Protein AF-H8YZA8-F1 (afdb_monomer)

Nearest PDB structures (foldseek):
  8fef-assembly1_J  TM=7.904E-01  e=2.142E-05  Mycolicibacterium smegmatis MC2 155
  8fee-assembly1_I  TM=6.987E-01  e=2.681E-06  Mycolicibacterium smegmatis MC2 155
  7d06-assembly1_A  TM=7.367E-01  e=2.051E-05  Acinetobacter baumannii
  6z5u-assembly1_A  TM=7.532E-01  e=3.028E-05  Acinetobacter baumannii
  7ch9-assembly1_G  TM=6.997E-01  e=2.142E-05  Pseudomonas aeruginosa PAO1

pLDDT: mean 77.79, std 17.64, range [30.39, 96.12]

Mean predicted aligned error: 10.66 Å

Radius of gyration: 22.57 Å; Cα contacts (8 Å, |Δi|>4): 304; chains: 1; bounding box: 56×58×60 Å

Solvent-accessible surface area (backbone atoms only — not comparable to full-atom values): 15713 Å² total; per-residue (Å²): 136,82,80,73,76,73,71,78,76,72,84,78,82,81,88,76,86,80,49,78,64,52,54,51,49,50,46,53,46,50,56,49,65,64,53,66,60,59,66,60,38,48,51,41,29,54,49,48,52,53,52,41,52,50,50,56,57,48,46,75,75,38,58,80,81,38,45,64,57,54,51,52,25,52,53,52,26,51,50,56,47,60,73,48,45,65,58,41,49,54,50,21,39,55,50,14,47,52,50,34,60,54,44,52,69,43,49,78,76,78,41,54,56,66,36,51,44,45,52,50,50,48,40,32,65,72,47,51,13,52,48,50,22,46,46,54,41,30,63,64,53,16,39,60,49,15,52,52,41,25,53,32,50,69,68,47,47,54,62,53,34,52,76,73,72,46,60,62,54,70,70,54,50,39,39,50,37,54,22,43,35,57,34,30,55,55,38,19,52,52,20,25,53,44,19,39,51,36,24,46,52,48,28,32,72,75,64,66,36,58,58,66,60,47,59,51,54,64,70,69,55,74,60,70,72,55,50,53,54,51,50,52,51,44,44,54,36,32,42,46,24,38,20,39,14,54,51,46,10,61,62,64,38,80,50,102,67,65,55,63,66,59,51,46,52,54,35,47,54,52,25,50,48,48,39,50,53,48,51,50,52,59,49,58,74,48,52,88,60,47,72,67,60,62,78,109

Secondary structure (DSSP, 8-state):
--TTSSTTSSTT----PPPHHHHHHHHHHHHHTT---HHHHHHHHHHHHHHHHHHHHHHHH-TTTSHHHHHHHHHHHHHHHHHHHHHHHHHHHHHHHHHHHHHHHHHTTT--HHHHHHHHHHIIIIIHHHHHHHHHHIIIIIHHHHHHHHHHHHTTHHHHHHHTT--HIIIIIHHHHHHHHHHHHHHHHHHHHHHHHHHHHHHHHHTSS-HHHHHHHHHTS-HHHHHHHHHHHHHHHHHHHHHHHHHHHHHGGGSSS--HHHHHHHHHHHHHHHHHHHHHHHHHTTGGGTHHHH--

Structure (mmCIF, N/CA/C/O backbone):
data_AF-H8YZA8-F1
#
_entry.id   AF-H8YZA8-F1
#
loop_
_atom_site.group_PDB
_atom_site.id
_atom_site.type_symbol
_atom_site.label_atom_id
_atom_site.label_alt_id
_atom_site.label_comp_id
_atom_site.label_asym_id
_atom_site.label_entity_id
_atom_site.label_seq_id
_atom_site.pdbx_PDB_ins_code
_atom_site.Cartn_x
_atom_site.Cartn_y
_atom_site.Cartn_z
_atom_site.occupancy
_atom_site.B_iso_or_equiv
_atom_site.auth_seq_id
_atom_site.auth_comp_id
_atom_site.auth_asym_id
_atom_site.auth_atom_id
_atom_site.pdbx_PDB_model_num
ATOM 1 N N . MET A 1 1 ? -28.718 1.851 14.145 1.00 38.41 1 MET A N 1
ATOM 2 C CA . MET A 1 1 ? -30.010 1.129 14.037 1.00 38.41 1 MET A CA 1
ATOM 3 C C . MET A 1 1 ? -30.070 0.119 12.873 1.00 38.41 1 MET A C 1
ATOM 5 O O . MET A 1 1 ? -31.059 -0.586 12.773 1.00 38.41 1 MET A O 1
ATOM 9 N N . ILE A 1 2 ? -29.017 -0.035 12.050 1.00 36.38 2 ILE A N 1
ATOM 10 C CA . ILE A 1 2 ? -28.985 -0.955 10.884 1.00 36.38 2 ILE A CA 1
ATOM 11 C C . ILE A 1 2 ? -28.374 -2.342 11.218 1.00 36.38 2 ILE A C 1
ATOM 13 O O . ILE A 1 2 ? -28.507 -3.286 10.457 1.00 36.38 2 ILE A O 1
ATOM 17 N N . VAL A 1 3 ? -27.771 -2.516 12.400 1.00 39.25 3 VAL A N 1
ATOM 18 C CA . VAL A 1 3 ? -26.979 -3.719 12.751 1.00 39.25 3 VAL A CA 1
ATOM 19 C C . VAL A 1 3 ? -27.819 -4.876 13.333 1.00 39.25 3 VAL A C 1
ATOM 21 O O . VAL A 1 3 ? -27.326 -5.985 13.496 1.00 39.25 3 VAL A O 1
ATOM 24 N N . ARG A 1 4 ? -29.110 -4.672 1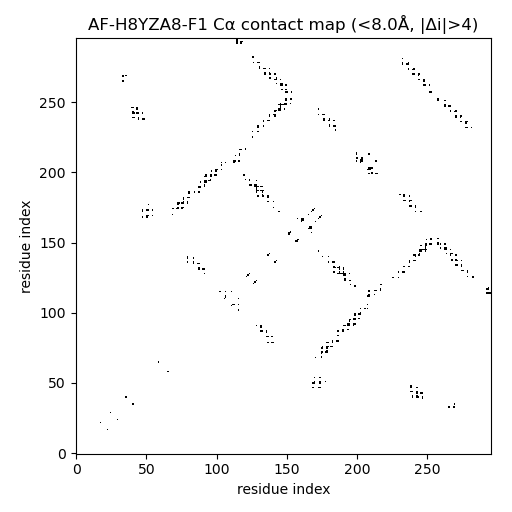3.635 1.00 36.62 4 ARG A N 1
ATOM 25 C CA . ARG A 1 4 ? -29.911 -5.673 14.375 1.00 36.62 4 ARG A CA 1
ATOM 26 C C . ARG A 1 4 ? -30.649 -6.716 13.526 1.00 36.62 4 ARG A C 1
ATOM 28 O O . ARG A 1 4 ? -31.126 -7.688 14.100 1.00 36.62 4 ARG A O 1
ATOM 35 N N . SER A 1 5 ? -30.745 -6.575 12.204 1.00 33.94 5 SER A N 1
ATOM 36 C CA . SER A 1 5 ? -31.565 -7.480 11.373 1.00 33.94 5 SER A CA 1
ATOM 37 C C . SER A 1 5 ? -30.834 -8.717 10.826 1.00 33.94 5 SER A C 1
ATOM 39 O O . SER A 1 5 ? -31.495 -9.634 10.352 1.00 33.94 5 SER A O 1
ATOM 41 N N . GLY A 1 6 ? -29.501 -8.793 10.920 1.00 31.38 6 GLY A N 1
ATOM 42 C CA . GLY A 1 6 ? -28.720 -9.928 10.393 1.00 31.38 6 GLY A CA 1
ATOM 43 C C . GLY A 1 6 ? -28.574 -11.129 11.338 1.00 31.38 6 GLY A C 1
ATOM 44 O O . GLY A 1 6 ? -28.269 -12.231 10.891 1.00 31.38 6 GLY A O 1
ATOM 45 N N . LEU A 1 7 ? -28.808 -10.943 12.641 1.00 37.16 7 LEU A N 1
ATOM 46 C CA . LEU A 1 7 ? -28.482 -11.940 13.672 1.00 37.16 7 LEU A CA 1
ATOM 47 C C . LEU A 1 7 ? -29.561 -13.020 13.876 1.00 37.16 7 LEU A C 1
ATOM 49 O O . LEU A 1 7 ? -29.272 -14.072 14.435 1.00 37.16 7 LEU A O 1
ATOM 53 N N . ALA A 1 8 ? -30.790 -12.811 13.397 1.00 32.28 8 ALA A N 1
ATOM 54 C CA . ALA A 1 8 ? -31.908 -13.715 13.689 1.00 32.28 8 ALA A CA 1
ATOM 55 C C . ALA A 1 8 ? -32.032 -14.925 12.736 1.00 32.28 8 ALA A C 1
ATOM 57 O O . ALA A 1 8 ? -32.786 -15.849 13.027 1.00 32.28 8 ALA A O 1
ATOM 58 N N . VAL A 1 9 ? -31.303 -14.956 11.613 1.00 37.06 9 VAL A N 1
ATOM 59 C CA . VAL A 1 9 ? -31.491 -15.982 10.562 1.00 37.06 9 VAL A CA 1
ATOM 60 C C . VAL A 1 9 ? -30.480 -17.139 10.646 1.00 37.06 9 VAL A C 1
ATOM 62 O O . VAL A 1 9 ? -30.701 -18.191 10.056 1.00 37.06 9 VAL A O 1
ATOM 65 N N . ARG A 1 10 ? -29.393 -17.020 11.423 1.00 39.69 10 ARG A N 1
ATOM 66 C CA . ARG A 1 10 ? -28.322 -18.043 11.459 1.00 39.69 10 ARG A CA 1
ATOM 67 C C . ARG A 1 10 ? -28.436 -19.092 12.573 1.00 39.69 10 ARG A C 1
ATOM 69 O O . ARG A 1 10 ? -27.661 -20.040 12.584 1.00 39.69 10 ARG A O 1
ATOM 76 N N . ALA A 1 11 ? -29.426 -18.995 13.459 1.00 34.44 11 ALA A N 1
ATOM 77 C CA . ALA A 1 11 ? -29.519 -19.853 14.646 1.00 34.44 11 ALA A CA 1
ATOM 78 C C . ALA A 1 11 ? -30.175 -21.242 14.432 1.00 34.44 11 ALA A C 1
ATOM 80 O O . ALA A 1 11 ? -30.383 -21.960 15.409 1.00 34.44 11 ALA A O 1
ATOM 81 N N . LEU A 1 12 ? -30.513 -21.657 13.200 1.00 35.56 12 LEU A N 1
ATOM 82 C CA . LEU A 1 12 ? -31.335 -22.866 12.967 1.00 35.56 12 LEU A CA 1
ATOM 83 C C . LEU A 1 12 ? -30.714 -23.993 12.116 1.00 35.56 12 LEU A C 1
ATOM 85 O O . LEU A 1 12 ? -31.402 -24.962 11.811 1.00 35.56 12 LEU A O 1
ATOM 89 N N . GLY A 1 13 ? -29.419 -23.962 11.794 1.00 30.39 13 GLY A N 1
ATOM 90 C CA . GLY A 1 13 ? -28.778 -25.008 10.977 1.00 30.39 13 GLY A CA 1
ATOM 91 C C . GLY A 1 13 ? -27.803 -25.909 11.740 1.00 30.39 13 GLY A C 1
ATOM 92 O O . GLY A 1 13 ? -26.597 -25.777 11.565 1.00 30.39 13 GLY A O 1
ATOM 93 N N . ARG A 1 14 ? -28.283 -26.828 12.590 1.00 41.12 14 ARG A N 1
ATOM 94 C CA . ARG A 1 14 ? -27.428 -27.832 13.262 1.00 41.12 14 ARG A CA 1
ATOM 95 C C . ARG A 1 14 ? -27.084 -29.022 12.351 1.00 41.12 14 ARG A C 1
ATOM 97 O O . ARG A 1 14 ? -27.977 -29.646 11.798 1.00 41.12 14 ARG A O 1
ATOM 104 N N . ARG A 1 15 ? -25.804 -29.417 12.422 1.00 43.62 15 ARG A N 1
ATOM 105 C CA . ARG A 1 15 ? -25.234 -30.783 12.334 1.00 43.62 15 ARG A CA 1
ATOM 106 C C . ARG A 1 15 ? -25.603 -31.643 11.116 1.00 43.62 15 ARG A C 1
ATOM 108 O O . ARG A 1 15 ? -26.563 -32.399 11.179 1.00 43.62 15 ARG A O 1
ATOM 115 N N . GLN A 1 16 ? -24.687 -31.717 10.150 1.00 36.50 16 GLN A N 1
ATOM 116 C CA . GLN A 1 16 ? -24.313 -32.950 9.442 1.00 36.50 16 GLN A CA 1
ATOM 117 C C . GLN A 1 16 ? -22.853 -32.827 8.963 1.00 36.50 16 GLN A C 1
ATOM 119 O O . GLN A 1 16 ? -22.369 -31.731 8.704 1.00 36.50 16 GLN A O 1
ATOM 124 N N . SER A 1 17 ? -22.102 -33.929 8.972 1.00 43.47 17 SER A N 1
ATOM 125 C CA . SER A 1 17 ? -20.676 -33.962 8.612 1.00 43.47 17 SER A CA 1
ATOM 126 C C . SER A 1 17 ? -20.477 -33.587 7.139 1.00 43.47 17 SER A C 1
ATOM 128 O O . SER A 1 17 ? -21.087 -34.250 6.294 1.00 43.47 17 SER A O 1
ATOM 130 N N . PRO A 1 18 ? -19.621 -32.605 6.799 1.00 41.81 18 PRO A N 1
ATOM 131 C CA . PRO A 1 18 ? -19.649 -32.046 5.461 1.00 41.81 18 PRO A CA 1
ATOM 132 C C . PRO A 1 18 ? -19.021 -32.973 4.427 1.00 41.81 18 PRO A C 1
ATOM 134 O O . PRO A 1 18 ? -17.829 -33.292 4.473 1.00 41.81 18 PRO A O 1
ATOM 137 N N . GLY A 1 19 ? -19.849 -33.396 3.471 1.00 46.44 19 GLY A N 1
ATOM 138 C CA . GLY A 1 19 ? -19.421 -34.125 2.283 1.00 46.44 19 GLY A CA 1
ATOM 139 C C . GLY A 1 19 ? -18.600 -33.238 1.342 1.00 46.44 19 GLY A C 1
ATOM 140 O O . GLY A 1 19 ? -18.646 -32.011 1.399 1.00 46.44 19 GLY A O 1
ATOM 141 N N . LEU A 1 20 ? -17.862 -33.858 0.417 1.00 47.81 20 LEU A N 1
ATOM 142 C CA . LEU A 1 20 ? -16.971 -33.185 -0.546 1.00 47.81 20 LEU A CA 1
ATOM 143 C C . LEU A 1 20 ? -17.657 -32.045 -1.336 1.00 47.81 20 LEU A C 1
ATOM 145 O O . LEU A 1 20 ? -17.011 -31.083 -1.741 1.00 47.81 20 LEU A O 1
ATOM 149 N N . ARG A 1 21 ? -18.981 -32.136 -1.513 1.00 42.03 21 ARG A N 1
ATOM 150 C CA . ARG A 1 21 ? -19.821 -31.131 -2.174 1.00 42.03 21 ARG A CA 1
ATOM 151 C C . ARG A 1 21 ? -20.046 -29.881 -1.313 1.00 42.03 21 ARG A C 1
ATOM 153 O O . ARG A 1 21 ? -20.042 -28.798 -1.869 1.00 42.03 21 ARG A O 1
ATOM 160 N N . GLU A 1 22 ? -20.145 -30.004 0.012 1.00 51.59 22 GLU A N 1
ATOM 161 C CA . GLU A 1 22 ? -20.161 -28.867 0.953 1.00 51.59 22 GLU A CA 1
ATOM 162 C C . GLU A 1 22 ? -18.771 -28.262 1.152 1.00 51.59 22 GLU A C 1
ATOM 164 O O . GLU A 1 22 ? -18.663 -27.073 1.411 1.00 51.59 22 GLU A O 1
ATOM 169 N N . ARG A 1 23 ? -17.690 -29.029 0.954 1.00 49.50 23 ARG A N 1
ATOM 170 C CA . ARG A 1 23 ? -16.342 -28.445 0.856 1.00 49.50 23 ARG A CA 1
ATOM 171 C C . ARG A 1 23 ? -16.165 -27.632 -0.422 1.00 49.50 23 ARG A C 1
ATOM 173 O O . ARG A 1 23 ? -15.537 -26.589 -0.371 1.00 49.50 23 ARG A O 1
ATOM 180 N N . LEU A 1 24 ? -16.730 -28.078 -1.545 1.00 44.53 24 LEU A N 1
ATOM 181 C CA . LEU A 1 24 ? -16.709 -27.331 -2.808 1.00 44.53 24 LEU A CA 1
ATOM 182 C C . LEU A 1 24 ? -17.667 -26.134 -2.791 1.00 44.53 24 LEU A C 1
ATOM 184 O O . LEU A 1 24 ? -17.272 -25.059 -3.222 1.00 44.53 24 LEU A O 1
ATOM 188 N N . PHE A 1 25 ? -18.874 -26.273 -2.236 1.00 45.22 25 PHE A N 1
ATOM 189 C CA . PHE A 1 25 ? -19.775 -25.140 -2.012 1.00 45.22 25 PHE A CA 1
ATOM 190 C C . PHE A 1 25 ? -19.249 -24.197 -0.933 1.00 45.22 25 PHE A C 1
ATOM 192 O O . PHE A 1 25 ? -19.349 -23.008 -1.129 1.00 45.22 25 PHE A O 1
ATOM 199 N N . GLY A 1 26 ? -18.568 -24.677 0.107 1.00 47.53 26 GLY A N 1
ATOM 200 C CA . GLY A 1 26 ? -17.831 -23.850 1.069 1.00 47.53 26 GLY A CA 1
ATOM 201 C C . GLY A 1 26 ? -16.561 -23.214 0.496 1.00 47.53 26 GLY A C 1
ATOM 202 O O . GLY A 1 26 ? -16.057 -22.250 1.056 1.00 47.53 26 GLY A O 1
ATOM 203 N N . LEU A 1 27 ? -16.047 -23.710 -0.634 1.00 42.97 27 LEU A N 1
ATOM 204 C CA . LEU A 1 27 ? -14.939 -23.109 -1.385 1.00 42.97 27 LEU A CA 1
ATOM 205 C C . LEU A 1 27 ? -15.452 -22.093 -2.415 1.00 42.97 27 LEU A C 1
ATOM 207 O O . LEU A 1 27 ? -14.787 -21.092 -2.652 1.00 42.97 27 LEU A O 1
ATOM 211 N N . ILE A 1 28 ? -16.655 -22.299 -2.960 1.00 45.56 28 ILE A N 1
ATOM 212 C CA . ILE A 1 28 ? -17.389 -21.338 -3.800 1.00 45.56 28 ILE A CA 1
ATOM 213 C C . ILE A 1 28 ? -18.011 -20.228 -2.943 1.00 45.56 28 ILE A C 1
ATOM 215 O O . ILE A 1 28 ? -17.931 -19.073 -3.330 1.00 45.56 28 ILE A O 1
ATOM 219 N N . ASP A 1 29 ? -18.526 -20.541 -1.757 1.00 42.47 29 ASP A N 1
ATOM 220 C CA . ASP A 1 29 ? -18.900 -19.598 -0.703 1.00 42.47 29 ASP A CA 1
ATOM 221 C C . ASP A 1 29 ? -17.652 -19.053 -0.014 1.00 42.47 29 ASP A C 1
ATOM 223 O O . ASP A 1 29 ? -17.683 -17.938 0.458 1.00 42.47 29 ASP A O 1
ATOM 227 N N . GLY A 1 30 ? -16.519 -19.754 -0.009 1.00 43.41 30 GLY A N 1
ATOM 228 C CA . GLY A 1 30 ? -15.223 -19.214 0.417 1.00 43.41 30 GLY A CA 1
ATOM 229 C C . GLY A 1 30 ? -14.687 -18.174 -0.570 1.00 43.41 30 GLY A C 1
ATOM 230 O O . GLY A 1 30 ? -14.165 -17.142 -0.160 1.00 43.41 30 GLY A O 1
ATOM 231 N N . LEU A 1 31 ? -14.904 -18.397 -1.870 1.00 40.38 31 LEU A N 1
ATOM 232 C CA . LEU A 1 31 ? -14.755 -17.405 -2.941 1.00 40.38 31 LEU A CA 1
ATOM 233 C C . LEU A 1 31 ? -15.869 -16.340 -2.885 1.00 40.38 31 LEU A C 1
ATOM 235 O O . LEU A 1 31 ? -15.625 -15.183 -3.213 1.00 40.38 31 LEU A O 1
ATOM 239 N N . GLY A 1 32 ? -17.061 -16.696 -2.402 1.00 38.47 32 GLY A N 1
ATOM 240 C CA . GLY A 1 32 ? -18.207 -15.817 -2.156 1.00 38.47 32 GLY A CA 1
ATOM 241 C C . GLY A 1 32 ? -18.093 -14.982 -0.875 1.00 38.47 32 GLY A C 1
ATOM 242 O O . GLY A 1 32 ? -18.681 -13.917 -0.792 1.00 38.47 32 GLY A O 1
ATOM 243 N N . VAL A 1 33 ? -17.262 -15.378 0.090 1.00 45.38 33 VAL A N 1
ATOM 244 C CA . VAL A 1 33 ? -16.864 -14.630 1.298 1.00 45.38 33 VAL A CA 1
ATOM 245 C C . VAL A 1 33 ? -15.802 -13.576 0.943 1.00 45.38 33 VAL A C 1
ATOM 247 O O . VAL A 1 33 ? -15.585 -12.615 1.688 1.00 45.38 33 VAL A O 1
ATOM 250 N N . VAL A 1 34 ? -15.206 -13.689 -0.253 1.00 47.66 34 VAL A N 1
ATOM 251 C CA . VAL A 1 34 ? -14.480 -12.604 -0.934 1.00 47.66 34 VAL A CA 1
ATOM 252 C C . VAL A 1 34 ? -15.441 -11.654 -1.664 1.00 47.66 34 VAL A C 1
ATOM 254 O O . VAL A 1 34 ? -14.991 -10.634 -2.186 1.00 47.66 34 VAL A O 1
ATOM 257 N N . ALA A 1 35 ? -16.764 -11.882 -1.637 1.00 43.69 35 ALA A N 1
ATOM 258 C CA . ALA A 1 35 ? -17.696 -10.790 -1.877 1.00 43.69 35 ALA A CA 1
ATOM 259 C C . ALA A 1 35 ? -17.495 -9.790 -0.737 1.00 43.69 35 ALA A C 1
ATOM 261 O O . ALA A 1 35 ? -18.032 -9.926 0.363 1.00 43.69 35 ALA A O 1
ATOM 262 N N . LEU A 1 36 ? -16.671 -8.771 -1.003 1.00 52.59 36 LEU A N 1
ATOM 263 C CA . LEU A 1 36 ? -16.811 -7.491 -0.340 1.00 52.59 36 LEU A CA 1
ATOM 264 C C . LEU A 1 36 ? -18.319 -7.237 -0.298 1.00 52.59 36 LEU A C 1
ATOM 266 O O . LEU A 1 36 ? -18.965 -7.310 -1.334 1.00 52.59 36 LEU A O 1
ATOM 270 N N . SER A 1 37 ? -18.900 -6.944 0.852 1.00 63.94 37 SER A N 1
ATOM 271 C CA . SER A 1 37 ? -20.016 -6.013 0.876 1.00 63.94 37 SER A CA 1
ATOM 272 C C . SER A 1 37 ? -19.365 -4.674 0.510 1.00 63.94 37 SER A C 1
ATOM 274 O O . SER A 1 37 ? -18.851 -3.977 1.390 1.00 63.94 37 SER A O 1
ATOM 276 N N . PRO A 1 38 ? -19.249 -4.305 -0.787 1.00 71.12 38 PRO A N 1
ATOM 277 C CA . PRO A 1 38 ? -18.427 -3.154 -1.157 1.00 71.12 38 PRO A CA 1
ATOM 278 C C . PRO A 1 38 ? -18.983 -1.894 -0.485 1.00 71.12 38 PRO A C 1
ATOM 280 O O . PRO A 1 38 ? -18.235 -0.997 -0.124 1.00 71.12 38 PRO A O 1
ATOM 283 N N . VAL A 1 39 ? -20.289 -1.896 -0.213 1.00 78.50 39 VAL A N 1
ATOM 284 C CA . VAL A 1 39 ? -21.024 -0.884 0.539 1.00 78.50 39 VAL A CA 1
ATOM 285 C C . VAL A 1 39 ? -20.468 -0.675 1.951 1.00 78.50 39 VAL A C 1
ATOM 287 O O . VAL A 1 39 ? -20.320 0.471 2.364 1.00 78.50 39 VAL A O 1
ATOM 290 N N . GLU A 1 40 ? -20.124 -1.731 2.692 1.00 81.31 40 GLU A N 1
ATOM 291 C CA . GLU A 1 40 ? -19.622 -1.594 4.068 1.00 81.31 40 GLU A CA 1
ATOM 292 C C . GLU A 1 40 ? -18.195 -1.048 4.084 1.00 81.31 40 GLU A C 1
ATOM 294 O O . GLU A 1 40 ? -17.875 -0.167 4.881 1.00 81.31 40 GLU A O 1
ATOM 299 N N . ILE A 1 41 ? -17.352 -1.511 3.158 1.00 82.31 41 ILE A N 1
ATOM 300 C CA . ILE A 1 41 ? -15.966 -1.043 3.034 1.00 82.31 41 ILE A CA 1
ATOM 301 C C . ILE A 1 41 ? -15.932 0.409 2.552 1.00 82.31 41 ILE A C 1
ATOM 303 O O . ILE A 1 41 ? -15.191 1.218 3.109 1.00 82.31 41 ILE A O 1
ATOM 307 N N . ILE A 1 42 ? -16.764 0.769 1.572 1.00 84.62 42 ILE A N 1
ATOM 308 C CA . ILE A 1 42 ? -16.899 2.152 1.100 1.00 84.62 42 ILE A CA 1
ATOM 309 C C . ILE A 1 42 ? -17.464 3.036 2.216 1.00 84.62 42 ILE A C 1
ATOM 311 O O . ILE A 1 42 ? -16.917 4.106 2.471 1.00 84.62 42 ILE A O 1
ATOM 315 N N . GLY A 1 43 ? -18.505 2.590 2.924 1.00 83.62 43 GLY A N 1
ATOM 316 C CA . GLY A 1 43 ? -19.078 3.324 4.053 1.00 83.62 43 GLY A CA 1
ATOM 317 C C . GLY A 1 43 ? -18.049 3.583 5.157 1.00 83.62 43 GLY A C 1
ATOM 318 O O . GLY A 1 43 ? -17.920 4.712 5.633 1.00 83.62 43 GLY A O 1
ATOM 319 N N . MET A 1 44 ? -17.252 2.568 5.502 1.00 86.38 44 MET A N 1
ATOM 320 C CA . MET A 1 44 ? -16.158 2.692 6.465 1.00 86.38 44 MET A CA 1
ATOM 321 C C . MET A 1 44 ? -15.057 3.635 5.965 1.00 86.38 44 MET A C 1
ATOM 323 O O . MET A 1 44 ? -14.566 4.460 6.731 1.00 86.38 44 MET A O 1
ATOM 327 N N . ALA A 1 45 ? -14.688 3.560 4.686 1.00 84.12 45 ALA A N 1
ATOM 328 C CA . ALA A 1 45 ? -13.692 4.446 4.089 1.00 84.12 45 ALA A CA 1
ATOM 329 C C . ALA A 1 45 ? -14.140 5.917 4.108 1.00 84.12 45 ALA A C 1
ATOM 331 O O . ALA A 1 45 ? -13.358 6.792 4.474 1.00 84.12 45 ALA A O 1
ATOM 332 N N . VAL A 1 46 ? -15.407 6.194 3.781 1.00 88.06 46 VAL A N 1
ATOM 333 C CA . VAL A 1 46 ? -15.986 7.546 3.854 1.00 88.06 46 VAL A CA 1
ATOM 334 C C . VAL A 1 46 ? -15.997 8.052 5.296 1.00 88.06 46 VAL A C 1
ATOM 336 O O . VAL A 1 46 ? -15.591 9.187 5.551 1.00 88.06 46 VAL A O 1
ATOM 339 N N . MET A 1 47 ? -16.396 7.209 6.252 1.00 86.06 47 MET A N 1
ATOM 340 C CA . MET A 1 47 ? -16.366 7.563 7.672 1.00 86.06 47 MET A CA 1
ATOM 341 C C . MET A 1 47 ? -14.938 7.851 8.155 1.00 86.06 47 MET A C 1
ATOM 343 O O . MET A 1 47 ? -14.722 8.842 8.851 1.00 86.06 47 MET A O 1
ATOM 347 N N . LEU A 1 48 ? -13.956 7.036 7.760 1.00 85.94 48 LEU A N 1
ATOM 348 C CA . LEU A 1 48 ? -12.545 7.254 8.081 1.00 85.94 48 LEU A CA 1
ATOM 349 C C . LEU A 1 48 ? -12.044 8.587 7.531 1.00 85.94 48 LEU A C 1
ATOM 351 O O . LEU A 1 48 ? -11.419 9.337 8.272 1.00 85.94 48 LEU A O 1
ATOM 355 N N . LEU A 1 49 ? -12.359 8.919 6.277 1.00 87.75 49 LEU A N 1
ATOM 356 C CA . LEU A 1 49 ? -11.984 10.203 5.681 1.00 87.75 49 LEU A CA 1
ATOM 357 C C . LEU A 1 49 ? -12.605 11.387 6.429 1.00 87.75 49 LEU A C 1
ATOM 359 O O . LEU A 1 49 ? -11.904 12.353 6.731 1.00 87.75 49 LEU A O 1
ATOM 363 N N . ALA A 1 50 ? -13.891 11.300 6.779 1.00 87.31 50 ALA A N 1
ATOM 364 C CA . ALA A 1 50 ? -14.571 12.338 7.551 1.00 87.31 50 ALA A CA 1
ATOM 365 C C . ALA A 1 50 ? -13.929 12.525 8.937 1.00 87.31 50 ALA A C 1
ATOM 367 O O . ALA A 1 50 ? -13.618 13.648 9.336 1.00 87.31 50 ALA A O 1
ATOM 368 N N . ARG A 1 51 ? -13.650 11.421 9.643 1.00 85.56 51 ARG A N 1
ATOM 369 C CA . ARG A 1 51 ? -12.994 11.447 10.958 1.00 85.56 51 ARG A CA 1
ATOM 370 C C . ARG A 1 51 ? -11.542 11.909 10.886 1.00 85.56 51 ARG A C 1
ATOM 372 O O . ARG A 1 51 ? -11.085 12.609 11.780 1.00 85.56 51 ARG A O 1
ATOM 379 N N . MET A 1 52 ? -10.816 11.576 9.825 1.00 84.88 52 MET A N 1
ATOM 380 C CA . MET A 1 52 ? -9.471 12.100 9.590 1.00 84.88 52 MET A CA 1
ATOM 381 C C . MET A 1 52 ? -9.486 13.614 9.375 1.00 84.88 52 MET A C 1
ATOM 383 O O . MET A 1 52 ? -8.642 14.308 9.936 1.00 84.88 52 MET A O 1
ATOM 387 N N . ALA A 1 53 ? -10.437 14.137 8.597 1.00 84.94 53 ALA A N 1
ATOM 388 C CA . ALA A 1 53 ? -10.577 15.577 8.389 1.00 84.94 53 ALA A CA 1
ATOM 389 C C . ALA A 1 53 ? -10.876 16.303 9.710 1.00 84.94 53 ALA A C 1
ATOM 391 O O . ALA A 1 53 ? -10.236 17.307 10.022 1.00 84.94 53 ALA A O 1
ATOM 392 N N . GLU A 1 54 ? -11.779 15.747 10.522 1.00 84.38 54 GLU A N 1
ATOM 393 C CA . GLU A 1 54 ? -12.075 16.239 11.870 1.00 84.38 54 GLU A CA 1
ATOM 394 C C . GLU A 1 54 ? -10.834 16.184 12.778 1.00 84.38 54 GLU A C 1
ATOM 396 O O . GLU A 1 54 ? -10.517 17.165 13.448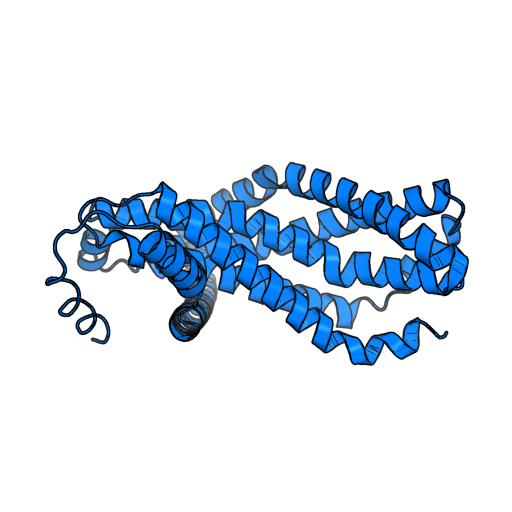 1.00 84.38 54 GLU A O 1
ATOM 401 N N . PHE A 1 55 ? -10.076 15.085 12.747 1.00 80.38 55 PHE A N 1
ATOM 402 C CA . PHE A 1 55 ? -8.838 14.930 13.511 1.00 80.38 55 PHE A CA 1
ATOM 403 C C . PHE A 1 55 ? -7.790 15.980 13.128 1.00 80.38 55 PHE A C 1
ATOM 405 O O . PHE A 1 55 ? -7.195 16.600 14.005 1.00 80.38 55 PHE A O 1
ATOM 412 N N . ILE A 1 56 ? -7.581 16.221 11.830 1.00 81.19 56 ILE A N 1
ATOM 413 C CA . ILE A 1 56 ? -6.631 17.229 11.333 1.00 81.19 56 ILE A CA 1
ATOM 414 C C . ILE A 1 56 ? -7.089 18.639 11.731 1.00 81.19 56 ILE A C 1
ATOM 416 O O . ILE A 1 56 ? -6.279 19.438 12.210 1.00 81.19 56 ILE A O 1
ATOM 420 N N . ALA A 1 57 ? -8.384 18.937 11.591 1.00 80.62 57 ALA A N 1
ATOM 421 C CA . ALA A 1 57 ? -8.953 20.226 11.973 1.00 80.62 57 ALA A CA 1
ATOM 422 C C . ALA A 1 57 ? -8.806 20.484 13.483 1.00 80.62 57 ALA A C 1
ATOM 424 O O . ALA A 1 57 ? -8.302 21.533 13.887 1.00 80.62 57 ALA A O 1
ATOM 425 N N . LEU A 1 58 ? -9.152 19.509 14.325 1.00 73.56 58 LEU A N 1
ATOM 426 C CA . LEU A 1 58 ? -9.034 19.614 15.783 1.00 73.56 58 LEU A CA 1
ATOM 427 C C . LEU A 1 58 ? -7.576 19.643 16.257 1.00 73.56 58 LEU A C 1
ATOM 429 O O . LEU A 1 58 ? -7.244 20.377 17.193 1.00 73.56 58 LEU A O 1
ATOM 433 N N . ALA A 1 59 ? -6.685 18.905 15.591 1.00 67.44 59 ALA A N 1
ATOM 434 C CA . ALA A 1 59 ? -5.258 18.909 15.892 1.00 67.44 59 ALA A CA 1
ATOM 435 C C . ALA A 1 59 ? -4.613 20.282 15.650 1.00 67.44 59 ALA A C 1
ATOM 437 O O . 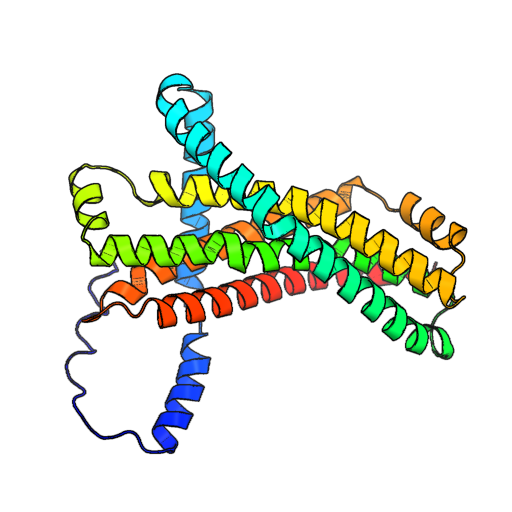ALA A 1 59 ? -3.670 20.641 16.360 1.00 67.44 59 ALA A O 1
ATOM 438 N N . SER A 1 60 ? -5.133 21.062 14.694 1.00 66.81 60 SER A N 1
ATOM 439 C CA . SER A 1 60 ? -4.670 22.431 14.440 1.00 66.81 60 SER A CA 1
ATOM 440 C C . SER A 1 60 ? -5.067 23.417 15.551 1.00 66.81 60 SER A C 1
ATOM 442 O O . SER A 1 60 ? -4.332 24.366 15.814 1.00 66.81 60 SER A O 1
ATOM 444 N N . PHE A 1 61 ? -6.175 23.156 16.255 1.00 62.34 61 PHE A N 1
ATOM 445 C CA . PHE A 1 61 ? -6.753 24.066 17.251 1.00 62.34 61 PHE A CA 1
ATOM 446 C C . PHE A 1 61 ? -6.358 23.742 18.703 1.00 62.34 61 PHE A C 1
ATOM 448 O O . PHE A 1 61 ? -6.265 24.641 19.535 1.00 62.34 61 PHE A O 1
ATOM 455 N N . ALA A 1 62 ? -6.108 22.469 19.034 1.00 60.25 62 ALA A N 1
ATOM 456 C CA . ALA A 1 62 ? -5.918 22.013 20.418 1.00 60.25 62 ALA A CA 1
ATOM 457 C C . ALA A 1 62 ? -4.649 21.158 20.604 1.00 60.25 62 ALA A C 1
ATOM 459 O O . ALA A 1 62 ? -4.700 20.009 21.058 1.00 60.25 62 ALA A O 1
ATOM 460 N N . ARG A 1 63 ? -3.486 21.750 20.295 1.00 59.09 63 ARG A N 1
ATOM 461 C CA . ARG A 1 63 ? -2.158 21.100 20.286 1.00 59.09 63 ARG A CA 1
ATOM 462 C C . ARG A 1 63 ? -1.827 20.298 21.559 1.00 59.09 63 ARG A C 1
ATOM 464 O O . ARG A 1 63 ? -1.250 19.221 21.459 1.00 59.09 63 ARG A O 1
ATOM 471 N N . HIS A 1 64 ? -2.229 20.774 22.744 1.00 59.41 64 HIS A N 1
ATOM 472 C CA . HIS A 1 64 ? -1.942 20.095 24.019 1.00 59.41 64 HIS A CA 1
ATOM 473 C C . HIS A 1 64 ? -2.869 18.910 24.331 1.00 59.41 64 HIS A C 1
ATOM 475 O O . HIS A 1 64 ? -2.405 17.922 24.894 1.00 59.41 64 HIS A O 1
ATOM 481 N N . ARG A 1 65 ? -4.148 18.948 23.927 1.00 61.91 65 ARG A N 1
ATOM 482 C CA . ARG A 1 65 ? -5.070 17.805 24.104 1.00 61.91 65 ARG A CA 1
ATOM 483 C C . ARG A 1 65 ? -4.779 16.667 23.123 1.00 61.91 65 ARG A C 1
ATOM 485 O O . ARG A 1 65 ? -5.041 15.510 23.432 1.00 61.91 65 ARG A O 1
ATOM 492 N N . PHE A 1 66 ? -4.190 16.984 21.970 1.00 67.88 66 PHE A N 1
ATOM 493 C CA . PHE A 1 66 ? -3.862 16.007 20.930 1.00 67.88 66 PHE A CA 1
ATOM 494 C C . PHE A 1 66 ? -2.425 15.471 20.976 1.00 67.88 66 PHE A C 1
ATOM 496 O O . PHE A 1 66 ? -2.089 14.605 20.170 1.00 67.88 66 PHE A O 1
ATOM 503 N N . ALA A 1 67 ? -1.590 15.905 21.927 1.00 73.25 67 ALA A N 1
ATOM 504 C CA . ALA A 1 67 ? -0.210 15.425 22.060 1.00 73.25 67 ALA A CA 1
ATOM 505 C C . ALA A 1 67 ? -0.125 13.889 22.160 1.00 73.25 67 ALA A C 1
ATOM 507 O O . ALA A 1 67 ? 0.735 13.269 21.539 1.00 73.25 67 ALA A O 1
ATOM 508 N N . PHE A 1 68 ? -1.073 13.269 22.867 1.00 77.06 68 PHE A N 1
ATOM 509 C CA . PHE A 1 68 ? -1.173 11.814 22.980 1.00 77.06 68 PHE A CA 1
ATOM 510 C C . PHE A 1 68 ? -1.429 11.122 21.631 1.00 77.06 68 PHE A C 1
ATOM 512 O O . PHE A 1 68 ? -0.767 10.139 21.302 1.00 77.06 68 PHE A O 1
ATOM 519 N N . HIS A 1 69 ? -2.326 11.668 20.807 1.00 77.56 69 HIS A N 1
ATOM 520 C CA . HIS A 1 69 ? -2.626 11.109 19.489 1.00 77.56 69 HIS A CA 1
ATOM 521 C C . HIS A 1 69 ? -1.454 11.278 18.510 1.00 77.56 69 HIS A C 1
ATOM 523 O O . HIS A 1 69 ? -1.186 10.383 17.711 1.00 77.56 69 HIS A O 1
ATOM 529 N N . TRP A 1 70 ? -0.710 12.386 18.601 1.00 79.19 70 TRP A N 1
ATOM 530 C CA . TRP A 1 70 ? 0.515 12.589 17.819 1.00 79.19 70 TRP A CA 1
ATOM 531 C C . TRP A 1 70 ? 1.639 11.630 18.223 1.00 79.19 70 TRP A C 1
ATOM 533 O O . TRP A 1 70 ? 2.352 11.133 17.354 1.00 79.19 70 TRP A O 1
ATOM 543 N N . LEU A 1 71 ? 1.774 11.317 19.515 1.00 84.38 71 LEU A N 1
ATOM 544 C CA . LEU A 1 71 ? 2.721 10.305 19.996 1.00 84.38 71 LEU A CA 1
ATOM 545 C C . LEU A 1 71 ? 2.360 8.905 19.483 1.00 84.38 71 LEU A C 1
ATOM 547 O O . LEU A 1 71 ? 3.240 8.174 19.027 1.00 84.38 71 LEU A O 1
ATOM 551 N N . MET A 1 72 ? 1.072 8.547 19.505 1.00 82.25 72 MET A N 1
ATOM 552 C CA . MET A 1 72 ? 0.589 7.289 18.925 1.00 82.25 72 MET A CA 1
ATOM 553 C C . MET A 1 72 ? 0.866 7.212 17.424 1.00 82.25 72 MET A C 1
ATOM 555 O O . MET A 1 72 ? 1.414 6.212 16.964 1.00 82.25 72 MET A O 1
ATOM 559 N N . LEU A 1 73 ? 0.560 8.281 16.681 1.00 86.88 73 LEU A N 1
ATOM 560 C CA . LEU A 1 73 ? 0.862 8.374 15.254 1.00 86.88 73 LEU A CA 1
ATOM 561 C C . LEU A 1 73 ? 2.362 8.205 14.990 1.00 86.88 73 LEU A C 1
ATOM 563 O O . LEU A 1 73 ? 2.739 7.437 14.113 1.00 86.88 73 LEU A O 1
ATOM 567 N N . GLY A 1 74 ? 3.216 8.902 15.745 1.00 87.88 74 GLY A N 1
ATOM 568 C CA . GLY A 1 74 ? 4.667 8.849 15.573 1.00 87.88 74 GLY A CA 1
ATOM 569 C C . GLY A 1 74 ? 5.240 7.454 15.823 1.00 87.88 74 GLY A C 1
ATOM 570 O O . GLY A 1 74 ? 6.060 6.978 15.040 1.00 87.88 74 GLY A O 1
ATOM 571 N N . ARG A 1 75 ? 4.766 6.767 16.870 1.00 88.81 75 ARG A N 1
ATOM 572 C CA . ARG A 1 75 ? 5.173 5.386 17.167 1.00 88.81 75 ARG A CA 1
ATOM 573 C C . ARG A 1 75 ? 4.749 4.424 16.060 1.00 88.81 75 ARG A C 1
ATOM 575 O O . ARG A 1 75 ? 5.559 3.625 15.599 1.00 88.81 75 ARG A O 1
ATOM 582 N N . ASP A 1 76 ? 3.494 4.514 15.634 1.00 88.94 76 ASP A N 1
ATOM 583 C CA . ASP A 1 76 ? 2.943 3.643 14.599 1.00 88.94 76 ASP A CA 1
ATOM 584 C C . ASP A 1 76 ? 3.595 3.902 13.236 1.00 88.94 76 ASP A C 1
ATOM 586 O O . ASP A 1 76 ? 3.870 2.958 12.496 1.00 88.94 76 ASP A O 1
ATOM 590 N N . LEU A 1 77 ? 3.904 5.162 12.923 1.00 92.44 77 LEU A N 1
ATOM 591 C CA . LEU A 1 77 ? 4.647 5.540 11.728 1.00 92.44 77 LEU A CA 1
ATOM 592 C C . LEU A 1 77 ? 6.074 4.985 11.763 1.00 92.44 77 LEU A C 1
ATOM 594 O O . LEU A 1 77 ? 6.522 4.439 10.763 1.00 92.44 77 LEU A O 1
ATOM 598 N N . ALA A 1 78 ? 6.780 5.079 12.892 1.00 92.56 78 ALA A N 1
ATOM 599 C CA . ALA A 1 78 ? 8.138 4.547 13.016 1.00 92.56 78 ALA A CA 1
ATOM 600 C C . ALA A 1 78 ? 8.184 3.022 12.804 1.00 92.56 78 ALA A C 1
ATOM 602 O O . ALA A 1 78 ? 9.020 2.532 12.043 1.00 92.56 78 ALA A O 1
ATOM 603 N N . ASP A 1 79 ? 7.250 2.283 13.411 1.00 92.50 79 ASP A N 1
ATOM 604 C CA . ASP A 1 79 ? 7.111 0.834 13.212 1.00 92.50 79 ASP A CA 1
ATOM 605 C C . ASP A 1 79 ? 6.804 0.490 11.746 1.00 92.50 79 ASP A C 1
ATOM 607 O O . ASP A 1 79 ? 7.438 -0.381 11.141 1.00 92.50 79 ASP A O 1
ATOM 611 N N . LEU A 1 80 ? 5.882 1.240 11.136 1.00 94.00 80 LEU A N 1
ATOM 612 C CA . LEU A 1 80 ? 5.516 1.062 9.736 1.00 94.00 80 LEU A CA 1
ATOM 613 C C . LEU A 1 80 ? 6.598 1.504 8.759 1.00 94.00 80 LEU A C 1
ATOM 615 O O . LEU A 1 80 ? 6.564 1.017 7.641 1.00 94.00 80 LEU A O 1
ATOM 619 N N . LEU A 1 81 ? 7.531 2.380 9.139 1.00 93.88 81 LEU A N 1
ATOM 620 C CA . LEU A 1 81 ? 8.670 2.790 8.314 1.00 93.88 81 LEU A CA 1
ATOM 621 C C . LEU A 1 81 ? 9.809 1.776 8.356 1.00 93.88 81 LEU A C 1
ATOM 623 O O . LEU A 1 81 ? 10.340 1.410 7.314 1.00 93.88 81 LEU A O 1
ATOM 627 N N . VAL A 1 82 ? 10.180 1.300 9.543 1.00 93.62 82 VAL A N 1
ATOM 628 C CA . VAL A 1 82 ? 11.350 0.424 9.699 1.00 93.62 82 VAL A CA 1
ATOM 629 C C . VAL A 1 82 ? 10.995 -1.038 9.426 1.00 93.62 82 VAL A C 1
ATOM 631 O O . VAL A 1 82 ? 11.716 -1.737 8.712 1.00 93.62 82 VAL A O 1
ATOM 634 N N . GLY A 1 83 ? 9.866 -1.518 9.953 1.00 91.38 83 GLY A N 1
ATOM 635 C CA . GLY A 1 83 ? 9.498 -2.935 9.919 1.00 91.38 83 GLY A CA 1
ATOM 636 C C . GLY A 1 83 ? 9.308 -3.545 8.517 1.00 91.38 83 GLY A C 1
ATOM 637 O O . GLY A 1 83 ? 9.693 -4.703 8.299 1.00 91.38 83 GLY A O 1
ATOM 638 N N . PRO A 1 84 ? 8.681 -2.854 7.548 1.00 94.00 84 PRO A N 1
ATOM 639 C CA . PRO A 1 84 ? 8.502 -3.372 6.196 1.00 94.00 84 PRO A CA 1
ATOM 640 C C . PRO A 1 84 ? 9.578 -2.933 5.194 1.00 94.00 84 PRO A C 1
ATOM 642 O O . PRO A 1 84 ? 9.620 -3.528 4.116 1.00 94.00 84 PRO A O 1
ATOM 645 N N . ALA A 1 85 ? 10.470 -1.992 5.528 1.00 94.38 85 ALA A N 1
ATOM 646 C CA . ALA A 1 85 ? 11.459 -1.448 4.590 1.00 94.38 85 ALA A CA 1
ATOM 647 C C . ALA A 1 85 ? 12.276 -2.535 3.879 1.00 94.38 85 ALA A C 1
ATOM 649 O O . ALA A 1 85 ? 12.325 -2.567 2.651 1.00 94.38 85 ALA A O 1
ATOM 650 N N . LEU A 1 86 ? 12.841 -3.490 4.628 1.00 95.19 86 LEU A N 1
ATOM 651 C CA . LEU A 1 86 ? 13.630 -4.583 4.046 1.00 95.19 86 LEU A CA 1
ATOM 652 C C . LEU A 1 86 ? 12.815 -5.436 3.062 1.00 95.19 86 LEU A C 1
ATOM 654 O O . LEU A 1 86 ? 13.327 -5.843 2.023 1.00 95.19 86 LEU A O 1
ATOM 658 N N . ARG A 1 87 ? 11.534 -5.686 3.361 1.00 94.25 87 ARG A N 1
ATOM 659 C CA . ARG A 1 87 ? 10.647 -6.455 2.475 1.00 94.25 87 ARG A CA 1
ATOM 660 C C . ARG A 1 87 ? 10.315 -5.685 1.208 1.00 94.25 87 ARG A C 1
ATOM 662 O O . ARG A 1 87 ? 10.288 -6.286 0.141 1.00 94.25 87 ARG A O 1
ATOM 669 N N . VAL A 1 88 ? 10.123 -4.372 1.310 1.00 95.94 88 VAL A N 1
ATOM 670 C CA . VAL A 1 88 ? 9.934 -3.509 0.138 1.00 95.94 88 VAL A CA 1
ATOM 671 C C . VAL A 1 88 ? 11.178 -3.518 -0.747 1.00 95.94 88 VAL A C 1
ATOM 673 O O . VAL A 1 88 ? 11.046 -3.703 -1.956 1.00 95.94 88 VAL A O 1
ATOM 676 N N . VAL A 1 89 ? 12.375 -3.402 -0.166 1.00 96.12 89 VAL A N 1
ATOM 677 C CA . VAL A 1 89 ? 13.643 -3.484 -0.911 1.00 96.12 89 VAL A CA 1
ATOM 678 C C . VAL A 1 89 ? 13.775 -4.842 -1.601 1.00 96.12 89 VAL A C 1
ATOM 680 O O . VAL A 1 89 ? 13.950 -4.890 -2.814 1.00 96.12 89 VAL A O 1
ATOM 683 N N . ALA A 1 90 ? 13.625 -5.944 -0.860 1.00 95.62 90 ALA A N 1
ATOM 684 C CA . ALA A 1 90 ? 13.773 -7.293 -1.402 1.00 95.62 90 ALA A CA 1
ATOM 685 C C . ALA A 1 90 ? 12.787 -7.574 -2.548 1.00 95.62 90 ALA A C 1
ATOM 687 O O . ALA A 1 90 ? 13.195 -8.046 -3.608 1.00 95.62 90 ALA A O 1
ATOM 688 N N . LEU A 1 91 ? 11.507 -7.225 -2.373 1.00 95.44 91 LEU A N 1
ATOM 689 C CA . LEU A 1 91 ? 10.497 -7.391 -3.421 1.00 95.44 91 LEU A CA 1
ATOM 690 C C . LEU A 1 91 ? 10.790 -6.514 -4.639 1.00 95.44 91 LEU A C 1
ATOM 692 O O . LEU A 1 91 ? 10.639 -6.978 -5.762 1.00 95.44 91 LEU A O 1
ATOM 696 N N . SER A 1 92 ? 11.252 -5.279 -4.438 1.00 94.94 92 SER A N 1
ATOM 697 C CA . SER A 1 92 ? 11.591 -4.372 -5.543 1.00 94.94 92 SER A CA 1
ATOM 698 C C . SER A 1 92 ? 12.792 -4.868 -6.352 1.00 94.94 92 SER A C 1
ATOM 700 O O . SER A 1 92 ? 12.803 -4.730 -7.572 1.00 94.94 92 SER A O 1
ATOM 702 N N . ILE A 1 93 ? 13.781 -5.493 -5.700 1.00 95.38 93 ILE A N 1
ATOM 703 C CA . ILE A 1 93 ? 14.919 -6.126 -6.381 1.00 95.38 93 ILE A CA 1
ATOM 704 C C . ILE A 1 93 ? 14.434 -7.292 -7.241 1.00 95.38 93 ILE A C 1
ATOM 706 O O . ILE A 1 93 ? 14.711 -7.314 -8.439 1.00 95.38 93 ILE A O 1
ATOM 710 N N . VAL A 1 94 ? 13.689 -8.231 -6.644 1.00 95.56 94 VAL A N 1
ATOM 711 C CA . VAL A 1 94 ? 13.187 -9.420 -7.350 1.00 95.56 94 VAL A CA 1
ATOM 712 C C . VAL A 1 94 ? 12.308 -9.007 -8.526 1.00 95.56 94 VAL A C 1
ATOM 714 O O . VAL A 1 94 ? 12.538 -9.456 -9.645 1.00 95.56 94 VAL A O 1
ATOM 717 N N . LEU A 1 95 ? 11.357 -8.096 -8.300 1.00 93.81 95 LEU A N 1
ATOM 718 C CA . LEU A 1 95 ? 10.485 -7.603 -9.360 1.00 93.81 95 LEU A CA 1
ATOM 719 C C . LEU A 1 95 ? 11.282 -6.902 -10.462 1.00 93.81 95 LEU A C 1
ATOM 721 O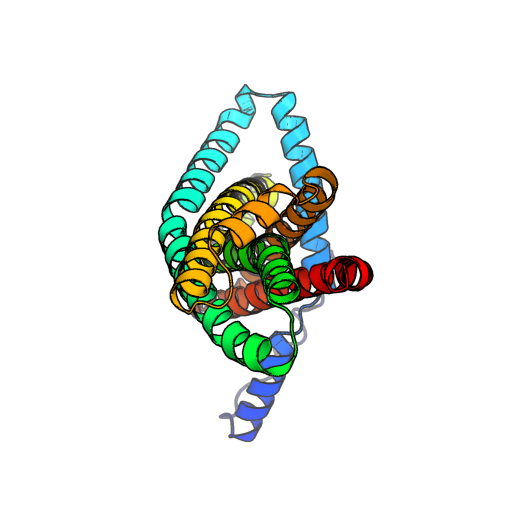 O . LEU A 1 95 ? 11.027 -7.170 -11.632 1.00 93.81 95 LEU A O 1
ATOM 725 N N . GLY A 1 96 ? 12.271 -6.073 -10.120 1.00 91.88 96 GLY A N 1
ATOM 726 C CA . GLY A 1 96 ? 13.093 -5.378 -11.114 1.00 91.88 96 GLY A CA 1
ATOM 727 C C . GLY A 1 96 ? 13.856 -6.336 -12.022 1.00 91.88 96 GLY A C 1
ATOM 728 O O . GLY A 1 96 ? 13.773 -6.225 -13.241 1.00 91.88 96 GLY A O 1
ATOM 729 N N . VAL A 1 97 ? 14.506 -7.350 -11.442 1.00 92.62 97 VAL A N 1
ATOM 730 C CA . VAL A 1 97 ? 15.191 -8.398 -12.217 1.00 92.62 97 VAL A CA 1
ATOM 731 C C . VAL A 1 97 ? 14.198 -9.145 -13.112 1.00 92.62 97 VAL A C 1
ATOM 733 O O . VAL A 1 97 ? 14.452 -9.312 -14.302 1.00 92.62 97 VAL A O 1
ATOM 736 N N . THR A 1 98 ? 13.049 -9.568 -12.571 1.00 92.12 98 THR A N 1
ATOM 737 C CA . THR A 1 98 ? 12.058 -10.322 -13.359 1.00 92.12 98 THR A CA 1
ATOM 738 C C . THR A 1 98 ? 11.487 -9.508 -14.514 1.00 92.12 98 THR A C 1
ATOM 740 O O . THR A 1 98 ? 11.332 -10.040 -15.608 1.00 92.12 98 THR A O 1
ATOM 743 N N . VAL A 1 99 ? 11.217 -8.217 -14.309 1.00 90.56 99 VAL A N 1
ATOM 744 C CA . VAL A 1 99 ? 10.694 -7.337 -15.358 1.00 90.56 99 VAL A CA 1
ATOM 745 C C . VAL A 1 99 ? 11.726 -7.149 -16.465 1.00 90.56 99 VAL A C 1
ATOM 747 O O . VAL A 1 99 ? 11.359 -7.234 -17.634 1.00 90.56 99 VAL A O 1
ATOM 750 N N . SER A 1 100 ? 13.007 -6.981 -16.129 1.00 88.88 100 SER A N 1
ATOM 751 C CA . SER A 1 100 ? 14.078 -6.900 -17.129 1.00 88.88 100 SER A CA 1
ATOM 752 C C . SER A 1 100 ? 14.192 -8.162 -17.980 1.00 88.88 100 SER A C 1
ATOM 754 O O . SER A 1 100 ? 14.257 -8.064 -19.202 1.00 88.88 100 SER A O 1
ATOM 756 N N . LEU A 1 101 ? 14.157 -9.341 -17.352 1.00 88.56 101 LEU A N 1
ATOM 757 C CA . LEU A 1 101 ? 14.219 -10.626 -18.061 1.00 88.56 101 LEU A CA 1
ATOM 758 C C . LEU A 1 101 ? 12.983 -10.856 -18.941 1.00 88.56 101 LEU A C 1
ATOM 760 O O . LEU A 1 101 ? 13.074 -11.396 -20.039 1.00 88.56 101 LEU A O 1
ATOM 764 N N . VAL A 1 102 ? 11.805 -10.426 -18.486 1.00 89.31 102 VAL A N 1
ATOM 765 C CA . VAL A 1 102 ? 10.590 -10.480 -19.307 1.00 89.31 102 VAL A CA 1
ATOM 766 C C . VAL A 1 102 ? 10.716 -9.538 -20.506 1.00 89.31 102 VAL A C 1
ATOM 768 O O . VAL A 1 102 ? 10.371 -9.927 -21.619 1.00 89.31 102 VAL A O 1
ATOM 771 N N . LEU A 1 103 ? 11.246 -8.329 -20.313 1.00 84.62 103 LEU A N 1
ATOM 772 C CA . LEU A 1 103 ? 11.425 -7.343 -21.381 1.00 84.62 103 LEU A CA 1
ATOM 773 C C . LEU A 1 103 ? 12.451 -7.753 -22.434 1.00 84.62 103 LEU A C 1
ATOM 775 O O . LEU A 1 103 ? 12.270 -7.391 -23.592 1.00 84.62 103 LEU A O 1
ATOM 779 N N . GLU A 1 104 ? 13.474 -8.527 -22.082 1.00 83.25 104 GLU A N 1
ATOM 780 C CA . GLU A 1 104 ? 14.411 -9.118 -23.048 1.00 83.25 104 GLU A CA 1
ATOM 781 C C . GLU A 1 104 ? 13.684 -9.921 -24.137 1.00 83.25 104 GLU A C 1
ATOM 783 O O . GLU A 1 104 ? 13.945 -9.759 -25.335 1.00 83.25 104 GLU A O 1
ATOM 788 N N . ASN A 1 105 ? 12.686 -10.710 -23.733 1.00 82.94 105 ASN A N 1
ATOM 789 C CA . ASN A 1 105 ? 11.870 -11.498 -24.656 1.00 82.94 105 ASN A CA 1
ATOM 790 C C . ASN A 1 105 ? 10.988 -10.624 -25.570 1.00 82.94 105 ASN A C 1
ATOM 792 O O . ASN A 1 105 ? 10.633 -11.048 -26.665 1.00 82.94 105 ASN A O 1
ATOM 796 N N . PHE A 1 106 ? 10.640 -9.401 -25.155 1.00 77.69 106 PHE A N 1
ATOM 797 C CA . PHE A 1 106 ? 9.859 -8.463 -25.973 1.00 77.69 106 PHE A CA 1
ATOM 798 C C . PHE A 1 106 ? 10.736 -7.578 -26.869 1.00 77.69 106 PHE A C 1
ATOM 800 O O . PHE A 1 106 ? 10.373 -7.290 -28.014 1.00 77.69 106 PHE A O 1
ATOM 807 N N . ALA A 1 107 ? 11.898 -7.158 -26.368 1.00 72.62 107 ALA A N 1
ATOM 808 C CA . ALA A 1 107 ? 12.845 -6.312 -27.086 1.00 72.62 107 ALA A CA 1
ATOM 809 C C . ALA A 1 107 ? 13.474 -7.036 -28.287 1.00 72.62 107 ALA A C 1
ATOM 811 O O . ALA A 1 107 ? 13.759 -6.408 -29.300 1.00 72.62 107 ALA A O 1
ATOM 812 N N . SER A 1 108 ? 13.638 -8.359 -28.206 1.00 68.38 108 SER A N 1
ATOM 813 C CA . SER A 1 108 ? 14.195 -9.184 -29.286 1.00 68.38 108 SER A CA 1
ATOM 814 C C . SER A 1 108 ? 13.244 -9.412 -30.475 1.00 68.38 108 SER A C 1
ATOM 816 O O . SER A 1 108 ? 13.696 -9.910 -31.504 1.00 68.38 108 SER A O 1
ATOM 818 N N . GLY A 1 109 ? 11.961 -9.027 -30.379 1.00 65.31 109 GLY A N 1
ATOM 819 C CA . GLY A 1 109 ? 10.968 -9.309 -31.427 1.00 65.31 109 GLY A CA 1
ATOM 820 C C . GLY A 1 109 ? 10.019 -8.173 -31.831 1.00 65.31 109 GLY A C 1
ATOM 821 O O . GLY A 1 109 ? 9.495 -8.224 -32.942 1.00 65.31 109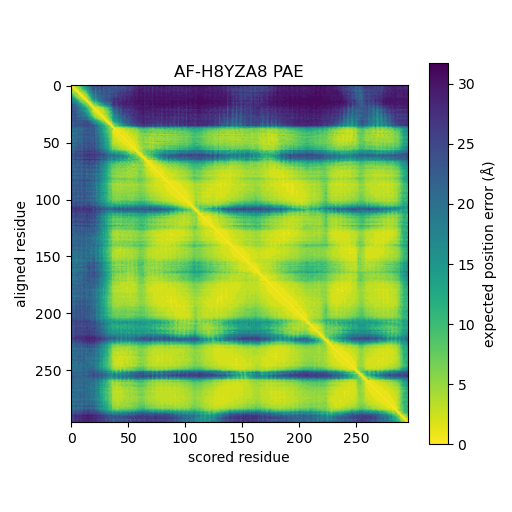 GLY A O 1
ATOM 822 N N . LEU A 1 110 ? 9.758 -7.172 -30.976 1.00 64.44 110 LEU A N 1
ATOM 823 C CA . LEU A 1 110 ? 8.646 -6.220 -31.188 1.00 64.44 110 LEU A CA 1
ATOM 824 C C . LEU A 1 110 ? 8.957 -4.739 -30.904 1.00 64.44 110 LEU A C 1
ATOM 826 O O . LEU A 1 110 ? 8.234 -3.882 -31.410 1.00 64.44 110 LEU A O 1
ATOM 830 N N . LEU A 1 111 ? 9.981 -4.406 -30.107 1.00 67.12 111 LEU A N 1
ATOM 831 C CA . LEU A 1 111 ? 10.219 -3.030 -29.637 1.00 67.12 111 LEU A CA 1
ATOM 832 C C . LEU A 1 111 ? 11.613 -2.496 -29.982 1.00 67.12 111 LEU A C 1
ATOM 834 O O . LEU A 1 111 ? 12.610 -3.203 -29.880 1.00 67.12 111 LEU A O 1
ATOM 838 N N . SER A 1 112 ? 11.688 -1.202 -30.315 1.00 72.19 112 SER A N 1
ATOM 839 C CA . SER A 1 112 ? 12.955 -0.466 -30.353 1.00 72.19 112 SER A CA 1
ATOM 840 C C . SER A 1 112 ? 13.526 -0.300 -28.937 1.00 72.19 112 SER A C 1
ATOM 842 O O . SER A 1 112 ? 12.784 -0.270 -27.952 1.00 72.19 112 SER A O 1
ATOM 844 N N . GLN A 1 113 ? 14.846 -0.125 -28.818 1.00 70.56 113 GLN A N 1
ATOM 845 C CA . GLN A 1 113 ? 15.512 0.097 -27.522 1.00 70.56 113 GLN A CA 1
ATOM 846 C C . GLN A 1 113 ? 14.914 1.290 -26.748 1.00 70.56 113 GLN A C 1
ATOM 848 O O . GLN A 1 113 ? 14.775 1.237 -25.525 1.00 70.56 113 GLN A O 1
ATOM 853 N N . THR A 1 114 ? 14.492 2.340 -27.460 1.00 71.06 114 THR A N 1
ATOM 854 C CA . THR A 1 114 ? 13.821 3.516 -26.885 1.00 71.06 114 THR A CA 1
ATOM 855 C C . THR A 1 114 ? 12.414 3.200 -26.373 1.00 71.06 114 THR A C 1
ATOM 857 O O . THR A 1 114 ? 12.053 3.631 -25.277 1.00 71.06 114 THR A O 1
ATOM 860 N N . GLY A 1 115 ? 11.641 2.389 -27.103 1.00 72.75 115 GLY A N 1
ATOM 861 C CA . GLY A 1 115 ? 10.320 1.928 -26.669 1.00 72.75 115 GLY A CA 1
ATOM 862 C C . GLY A 1 115 ? 10.392 1.072 -25.402 1.00 72.75 115 GLY A C 1
ATOM 863 O O . GLY A 1 115 ? 9.622 1.281 -24.462 1.00 72.75 115 GLY A O 1
ATOM 864 N N . THR A 1 116 ? 11.375 0.171 -25.327 1.00 76.31 116 THR A N 1
ATOM 865 C CA . THR A 1 116 ? 11.638 -0.650 -24.134 1.00 76.31 116 THR A CA 1
ATOM 866 C C . THR A 1 116 ? 11.992 0.217 -22.924 1.00 76.31 116 THR A C 1
ATOM 868 O O . THR A 1 116 ? 11.423 0.027 -21.849 1.00 76.31 116 THR A O 1
ATOM 871 N N . ALA A 1 117 ? 12.862 1.219 -23.091 1.00 74.56 117 ALA A N 1
ATOM 872 C CA . ALA A 1 117 ? 13.218 2.144 -22.014 1.00 74.56 117 ALA A CA 1
ATOM 873 C C . ALA A 1 117 ? 11.998 2.931 -21.493 1.00 74.56 117 ALA A C 1
ATOM 875 O O . ALA A 1 117 ? 11.794 3.019 -20.281 1.00 74.56 117 ALA A O 1
ATOM 876 N N . ASN A 1 118 ? 11.138 3.436 -22.383 1.00 76.69 118 ASN A N 1
ATOM 877 C CA . ASN A 1 118 ? 9.933 4.176 -21.993 1.00 76.69 118 ASN A CA 1
ATOM 878 C C . ASN A 1 118 ? 8.930 3.303 -21.222 1.00 76.69 118 ASN A C 1
ATOM 880 O O . ASN A 1 118 ? 8.377 3.751 -20.213 1.00 76.69 118 ASN A O 1
ATOM 884 N N . LEU A 1 119 ? 8.726 2.050 -21.640 1.00 78.25 119 LEU A N 1
ATOM 885 C CA . LEU A 1 119 ? 7.868 1.105 -20.916 1.00 78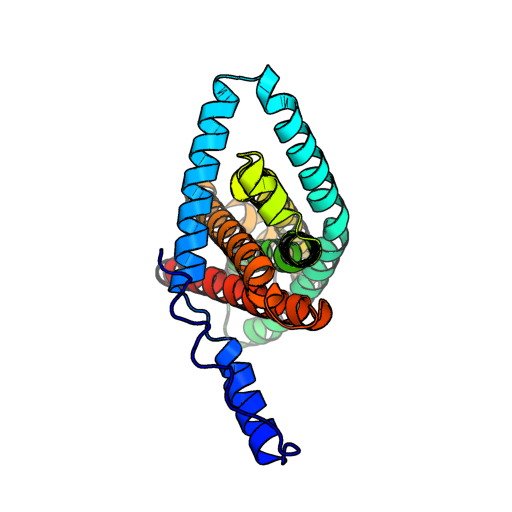.25 119 LEU A CA 1
ATOM 886 C C . LEU A 1 119 ? 8.389 0.824 -19.506 1.00 78.25 119 LEU A C 1
ATOM 888 O O . LEU A 1 119 ? 7.618 0.853 -18.544 1.00 78.25 119 LEU A O 1
ATOM 892 N N . VAL A 1 120 ? 9.699 0.610 -19.370 1.00 80.75 120 VAL A N 1
ATOM 893 C CA . VAL A 1 120 ? 10.329 0.386 -18.063 1.00 80.75 120 VAL A CA 1
ATOM 894 C C . VAL A 1 120 ? 10.127 1.587 -17.160 1.00 80.75 120 VAL A C 1
ATOM 896 O O . VAL A 1 120 ? 9.815 1.424 -15.986 1.00 80.75 120 VAL A O 1
ATOM 899 N N . ILE A 1 121 ? 10.280 2.795 -17.688 1.00 77.12 121 ILE A N 1
ATOM 900 C CA . ILE A 1 121 ? 10.134 4.028 -16.918 1.00 77.12 121 ILE A CA 1
ATOM 901 C C . ILE A 1 121 ? 8.698 4.196 -16.423 1.00 77.12 121 ILE A C 1
ATOM 903 O O . ILE A 1 121 ? 8.471 4.526 -15.255 1.00 77.12 121 ILE A O 1
ATOM 907 N N . VAL A 1 122 ? 7.718 3.916 -17.281 1.00 79.12 122 VAL A N 1
ATOM 908 C CA . VAL A 1 122 ? 6.305 3.915 -16.891 1.00 79.12 122 VAL A CA 1
ATOM 909 C C . VAL A 1 122 ? 6.050 2.882 -15.792 1.00 79.12 122 VAL A C 1
ATOM 911 O O . VAL A 1 122 ? 5.448 3.223 -14.772 1.00 79.12 122 VAL A O 1
ATOM 914 N N . ALA A 1 123 ? 6.554 1.655 -15.936 1.00 82.19 123 ALA A N 1
ATOM 915 C CA . ALA A 1 123 ? 6.408 0.613 -14.920 1.00 82.19 123 ALA A CA 1
ATOM 916 C C . ALA A 1 123 ? 7.096 0.987 -13.592 1.00 82.19 123 ALA A C 1
ATOM 918 O O . ALA A 1 123 ? 6.505 0.824 -12.520 1.00 82.19 123 ALA A O 1
ATOM 919 N N . THR A 1 124 ? 8.304 1.553 -13.686 1.00 80.94 124 THR A N 1
ATOM 920 C CA . THR A 1 124 ? 9.177 1.964 -12.576 1.00 80.94 124 THR A CA 1
ATOM 921 C C . THR A 1 124 ? 8.589 3.089 -11.755 1.00 80.94 124 THR A C 1
ATOM 923 O O . THR A 1 124 ? 8.875 3.152 -10.572 1.00 80.94 124 THR A O 1
ATOM 926 N N . VAL A 1 125 ? 7.797 3.983 -12.345 1.00 79.56 125 VAL A N 1
ATOM 927 C CA . VAL A 1 125 ? 7.259 5.145 -11.621 1.00 79.56 125 VAL A CA 1
ATOM 928 C C . VAL A 1 125 ? 5.781 4.973 -11.293 1.00 79.56 125 VAL A C 1
ATOM 930 O O . VAL A 1 125 ? 5.348 5.322 -10.199 1.00 79.56 125 VAL A O 1
ATOM 933 N N . GLN A 1 126 ? 4.986 4.437 -12.219 1.00 81.00 126 GLN A N 1
ATOM 934 C CA . GLN A 1 126 ? 3.529 4.539 -12.127 1.00 81.00 126 GLN A CA 1
ATOM 935 C C . GLN A 1 126 ? 2.839 3.308 -11.548 1.00 81.00 126 GLN A C 1
ATOM 937 O O . GLN A 1 126 ? 1.735 3.448 -11.023 1.00 81.00 126 GLN A O 1
ATOM 942 N N . GLN A 1 127 ? 3.424 2.114 -11.674 1.00 85.00 127 GLN A N 1
ATOM 943 C CA . GLN A 1 127 ? 2.704 0.875 -11.360 1.00 85.00 127 GLN A CA 1
ATOM 944 C C . GLN A 1 127 ? 3.356 0.058 -10.257 1.00 85.00 127 GLN A C 1
ATOM 946 O O . GLN A 1 127 ? 2.711 -0.244 -9.255 1.00 85.00 127 GLN A O 1
ATOM 951 N N . ILE A 1 128 ? 4.632 -0.290 -10.409 1.00 90.25 128 ILE A N 1
ATOM 952 C CA . ILE A 1 128 ? 5.254 -1.270 -9.517 1.00 90.25 128 ILE A CA 1
ATOM 953 C C . ILE A 1 128 ? 5.518 -0.693 -8.120 1.00 90.25 128 ILE A C 1
ATOM 955 O O . ILE A 1 128 ? 5.106 -1.329 -7.149 1.00 90.25 128 ILE A O 1
ATOM 959 N N . PRO A 1 129 ? 6.097 0.512 -7.955 1.00 90.88 129 PRO A N 1
ATOM 960 C CA . PRO A 1 129 ? 6.317 1.057 -6.618 1.00 90.88 129 PRO A CA 1
ATOM 961 C C . PRO A 1 129 ? 5.048 1.261 -5.787 1.00 90.88 129 PRO A C 1
ATOM 963 O O . PRO A 1 129 ? 5.044 0.819 -4.636 1.00 90.88 129 PRO A O 1
ATOM 966 N N . PRO A 1 130 ? 3.962 1.883 -6.303 1.00 91.69 130 PRO A N 1
ATOM 967 C CA . PRO A 1 130 ? 2.766 2.059 -5.493 1.00 91.69 130 PRO A CA 1
ATOM 968 C C . PRO A 1 130 ? 2.091 0.723 -5.171 1.00 91.69 130 PRO A C 1
ATOM 970 O O . PRO A 1 130 ? 1.554 0.572 -4.072 1.00 91.69 130 PRO A O 1
ATOM 973 N N . PHE A 1 131 ? 2.171 -0.267 -6.066 1.00 93.12 131 PHE A N 1
ATOM 974 C CA . PHE A 1 131 ? 1.692 -1.624 -5.805 1.00 93.12 131 PHE A CA 1
ATOM 975 C C . PHE A 1 131 ? 2.484 -2.316 -4.686 1.00 93.12 131 PHE A C 1
ATOM 977 O O . PHE A 1 131 ? 1.889 -2.815 -3.732 1.00 93.12 131 PHE A O 1
ATOM 984 N N . VAL A 1 132 ? 3.820 -2.298 -4.746 1.00 94.31 132 VAL A N 1
ATOM 985 C CA . VAL A 1 132 ? 4.680 -2.909 -3.716 1.00 94.31 132 VAL A CA 1
ATOM 986 C C . VAL A 1 132 ? 4.489 -2.216 -2.368 1.00 94.31 132 VAL A C 1
ATOM 988 O O . VAL A 1 132 ? 4.307 -2.886 -1.351 1.00 94.31 132 VAL A O 1
ATOM 991 N N . ALA A 1 133 ? 4.486 -0.882 -2.347 1.00 93.81 133 ALA A N 1
ATOM 992 C CA . ALA A 1 133 ? 4.331 -0.109 -1.120 1.00 93.81 133 ALA A CA 1
ATOM 993 C C . ALA A 1 133 ? 2.985 -0.385 -0.434 1.00 93.81 133 ALA A C 1
ATOM 995 O O . ALA A 1 133 ? 2.950 -0.733 0.748 1.00 93.81 133 ALA A O 1
ATOM 996 N N . SER A 1 134 ? 1.879 -0.285 -1.178 1.00 92.94 134 SER A N 1
ATOM 997 C CA . SER A 1 134 ? 0.538 -0.531 -0.633 1.00 92.94 134 SER A CA 1
ATOM 998 C C . SE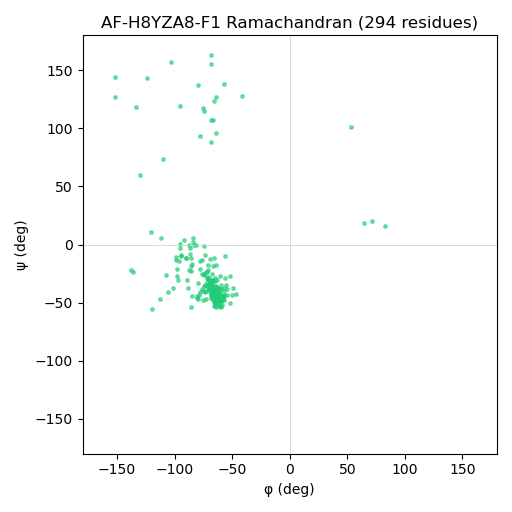R A 1 134 ? 0.305 -2.002 -0.279 1.00 92.94 134 SER A C 1
ATOM 1000 O O . SER A 1 134 ? -0.283 -2.279 0.762 1.00 92.94 134 SER A O 1
ATOM 1002 N N . GLY A 1 135 ? 0.824 -2.951 -1.063 1.00 92.56 135 GLY A N 1
ATOM 1003 C CA . GLY A 1 135 ? 0.704 -4.383 -0.781 1.00 92.56 135 GLY A CA 1
ATOM 1004 C C . GLY A 1 135 ? 1.437 -4.810 0.494 1.00 92.56 135 GLY A C 1
ATOM 1005 O O . GLY A 1 135 ? 0.873 -5.503 1.343 1.00 92.56 135 GLY A O 1
ATOM 1006 N N . VAL A 1 136 ? 2.677 -4.351 0.691 1.00 94.56 136 VAL A N 1
ATOM 1007 C CA . VAL A 1 136 ? 3.435 -4.668 1.914 1.00 94.56 136 VAL A CA 1
ATOM 1008 C C . VAL A 1 136 ? 2.811 -3.997 3.141 1.00 94.56 136 VAL A C 1
ATOM 1010 O O . VAL A 1 136 ? 2.719 -4.614 4.209 1.00 94.56 136 VAL A O 1
ATOM 1013 N N . LEU A 1 137 ? 2.343 -2.754 3.000 1.00 93.25 137 LEU A N 1
ATOM 1014 C CA . LEU A 1 137 ? 1.654 -2.049 4.079 1.00 93.25 137 LEU A CA 1
ATOM 1015 C C . LEU A 1 137 ? 0.252 -2.595 4.348 1.00 93.25 137 LEU A C 1
ATOM 1017 O O . LEU A 1 137 ? -0.206 -2.499 5.480 1.00 93.25 137 LEU A O 1
ATOM 1021 N N . ALA A 1 138 ? -0.406 -3.249 3.396 1.00 90.94 138 ALA A N 1
ATOM 1022 C CA . ALA A 1 138 ? -1.619 -4.005 3.683 1.00 90.94 138 ALA A CA 1
ATOM 1023 C C . ALA A 1 138 ? -1.337 -5.154 4.660 1.00 90.94 138 ALA A C 1
ATOM 1025 O O . ALA A 1 138 ? -2.020 -5.298 5.674 1.00 90.94 138 ALA A O 1
ATOM 1026 N N . ALA A 1 139 ? -0.257 -5.901 4.438 1.00 90.19 139 ALA A N 1
ATOM 1027 C CA . ALA A 1 139 ? 0.117 -7.000 5.323 1.00 90.19 139 ALA A CA 1
ATOM 1028 C C . ALA A 1 139 ? 0.611 -6.545 6.712 1.00 90.19 139 ALA A C 1
ATOM 1030 O O . ALA A 1 139 ? 0.471 -7.287 7.679 1.00 90.19 139 ALA A O 1
ATOM 1031 N N . ARG A 1 140 ? 1.220 -5.356 6.847 1.00 91.25 140 ARG A N 1
ATOM 1032 C CA . ARG A 1 140 ? 1.797 -4.877 8.129 1.00 91.25 140 ARG A CA 1
ATOM 1033 C C . ARG A 1 140 ? 1.017 -3.765 8.825 1.00 91.25 140 ARG A C 1
ATOM 1035 O O . ARG A 1 140 ? 1.098 -3.627 10.042 1.00 91.25 140 ARG A O 1
ATOM 1042 N N . GLY A 1 141 ? 0.270 -2.976 8.075 1.00 87.12 141 GLY A N 1
ATOM 1043 C CA . GLY A 1 141 ? -0.574 -1.893 8.568 1.00 87.12 141 GLY A CA 1
ATOM 1044 C C . GLY A 1 141 ? -1.947 -2.386 8.992 1.00 87.12 141 GLY A C 1
ATOM 1045 O O . GLY A 1 141 ? -2.337 -2.147 10.134 1.00 87.12 141 GLY A O 1
ATOM 1046 N N . ALA A 1 142 ? -2.639 -3.086 8.091 1.00 88.25 142 ALA A N 1
ATOM 1047 C CA . ALA A 1 142 ? -4.024 -3.513 8.274 1.00 88.25 142 ALA A CA 1
ATOM 1048 C C . ALA A 1 142 ? -4.159 -4.760 9.160 1.00 88.25 142 ALA A C 1
ATOM 1050 O O . ALA A 1 142 ? -4.951 -4.756 10.095 1.00 88.25 142 ALA A O 1
ATOM 1051 N N . LEU A 1 143 ? -3.353 -5.798 8.929 1.00 91.00 143 LEU A N 1
ATOM 1052 C CA . LEU A 1 143 ? -3.496 -7.068 9.648 1.00 91.00 143 LEU A CA 1
ATOM 1053 C C . LEU A 1 143 ? -3.351 -6.952 11.182 1.00 91.00 143 LEU A C 1
ATOM 1055 O O . LEU A 1 143 ? -4.213 -7.457 11.899 1.00 91.00 143 LEU A O 1
ATOM 1059 N N . PRO A 1 144 ? -2.325 -6.278 11.743 1.00 91.62 144 PRO A N 1
ATOM 1060 C CA . PRO A 1 144 ? -2.242 -6.140 13.198 1.00 91.62 144 PRO A CA 1
ATOM 1061 C C . PRO A 1 144 ? -3.389 -5.305 13.774 1.00 91.62 144 PRO A C 1
ATOM 1063 O O . PRO A 1 144 ? -3.784 -5.514 14.917 1.00 91.62 144 PRO A O 1
ATOM 1066 N N . LEU A 1 145 ? -3.933 -4.366 12.988 1.00 91.75 145 LEU A N 1
ATOM 1067 C CA . LEU A 1 145 ? -5.094 -3.581 13.392 1.00 91.75 145 LEU A CA 1
ATOM 1068 C C . LEU A 1 145 ? -6.345 -4.463 13.472 1.00 91.75 145 LEU A C 1
ATOM 1070 O O . LEU A 1 145 ? -7.051 -4.384 14.471 1.00 91.75 145 LEU A O 1
ATOM 1074 N N . SER A 1 146 ? -6.597 -5.319 12.476 1.00 91.75 146 SER A N 1
ATOM 1075 C CA . SER A 1 146 ? -7.765 -6.207 12.486 1.00 91.75 146 SER A CA 1
ATOM 1076 C C . SER A 1 146 ? -7.706 -7.208 13.639 1.00 91.75 146 SER A C 1
ATOM 1078 O O . SER A 1 146 ? -8.696 -7.374 14.341 1.00 91.75 146 SER A O 1
ATOM 1080 N N . ILE A 1 147 ? -6.538 -7.812 13.889 1.00 91.12 147 ILE A N 1
ATOM 1081 C CA . ILE A 1 147 ? -6.331 -8.745 15.010 1.00 91.12 147 ILE A CA 1
ATOM 1082 C C . ILE A 1 147 ? -6.550 -8.032 16.345 1.00 91.12 147 ILE A C 1
ATOM 1084 O O . ILE A 1 147 ? -7.281 -8.526 17.199 1.00 91.12 147 ILE A O 1
ATOM 1088 N N . ARG A 1 148 ? -5.965 -6.842 16.522 1.00 90.69 148 ARG A N 1
ATOM 1089 C CA . ARG A 1 148 ? -6.118 -6.077 17.763 1.00 90.69 148 ARG A CA 1
ATOM 1090 C C . ARG A 1 148 ? -7.570 -5.681 18.011 1.00 90.69 148 ARG A C 1
ATOM 1092 O O . ARG A 1 148 ? -8.023 -5.765 19.145 1.00 90.69 148 ARG A O 1
ATOM 1099 N N . LEU A 1 149 ? -8.292 -5.251 16.977 1.00 90.19 149 LEU A N 1
ATOM 1100 C CA . LEU A 1 149 ? -9.718 -4.946 17.093 1.00 90.19 149 LEU A CA 1
ATOM 1101 C C . LEU A 1 149 ? -10.519 -6.200 17.452 1.00 90.19 149 LEU A C 1
ATOM 1103 O O . LEU A 1 149 ? -11.332 -6.133 18.369 1.00 90.19 149 LEU A O 1
ATOM 1107 N N . ALA A 1 150 ? -10.212 -7.338 16.831 1.00 89.0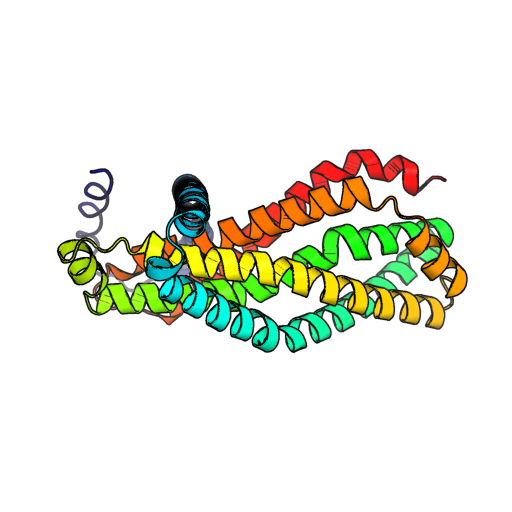6 150 ALA A N 1
ATOM 1108 C CA . ALA A 1 150 ? -10.882 -8.597 17.123 1.00 89.06 150 ALA A CA 1
ATOM 1109 C C . ALA A 1 150 ? -10.665 -9.051 18.579 1.00 89.06 150 ALA A C 1
ATOM 1111 O O . ALA A 1 150 ? -11.620 -9.443 19.249 1.00 89.06 150 ALA A O 1
ATOM 1112 N N . GLU A 1 151 ? -9.443 -8.913 19.107 1.00 89.38 151 GLU A N 1
ATOM 1113 C CA . GLU A 1 151 ? -9.143 -9.153 20.527 1.00 89.38 151 GLU A CA 1
ATOM 1114 C C . GLU A 1 151 ? -9.872 -8.173 21.460 1.00 89.38 151 GLU A C 1
ATOM 1116 O O . GLU A 1 151 ? -10.273 -8.537 22.565 1.00 89.38 151 GLU A O 1
ATOM 1121 N N . MET A 1 152 ? -10.028 -6.910 21.050 1.00 89.19 152 MET A N 1
ATOM 1122 C CA . MET A 1 152 ? -10.741 -5.905 21.843 1.00 89.19 152 MET A CA 1
ATOM 1123 C C . MET A 1 152 ? -12.247 -6.178 21.902 1.00 89.19 152 MET A C 1
ATOM 1125 O O . MET A 1 152 ? -12.858 -5.889 22.934 1.00 89.19 152 MET A O 1
ATOM 1129 N N . VAL A 1 153 ? -12.838 -6.722 20.831 1.00 87.69 153 VAL A N 1
ATOM 1130 C CA . VAL A 1 153 ? -14.232 -7.193 20.842 1.00 87.69 153 VAL A CA 1
ATOM 1131 C C . VAL A 1 153 ? -14.370 -8.370 21.807 1.00 87.69 153 VAL A C 1
ATOM 1133 O O . VAL A 1 153 ? -15.202 -8.309 22.706 1.00 87.69 153 VAL A O 1
ATOM 1136 N N . ASP A 1 154 ? -13.518 -9.392 21.672 1.00 86.12 154 ASP A N 1
ATOM 1137 C CA . ASP A 1 154 ? -13.556 -10.615 22.493 1.00 86.12 154 ASP A CA 1
ATOM 1138 C C . ASP A 1 154 ? -13.433 -10.311 23.997 1.00 86.12 154 ASP A C 1
ATOM 1140 O O . ASP A 1 154 ? -14.129 -10.878 24.837 1.00 86.12 154 ASP A O 1
ATOM 1144 N N . ARG A 1 155 ? -12.604 -9.321 24.348 1.00 88.44 155 ARG A N 1
ATOM 1145 C CA . ARG A 1 155 ? -12.414 -8.867 25.735 1.00 88.44 155 ARG A CA 1
ATOM 1146 C C . ARG A 1 155 ? -13.463 -7.857 26.223 1.00 88.44 155 ARG A C 1
ATOM 1148 O O . ARG A 1 155 ? -13.307 -7.336 27.327 1.00 88.44 155 ARG A O 1
ATOM 1155 N N . GLY A 1 156 ? -14.470 -7.503 25.420 1.00 85.38 156 GLY A N 1
ATOM 1156 C CA . GLY A 1 156 ? -15.493 -6.505 25.775 1.00 85.38 156 GLY A CA 1
ATOM 1157 C C . GLY A 1 156 ? -14.953 -5.078 25.973 1.00 85.38 156 GLY A C 1
ATOM 1158 O O . GLY A 1 156 ? -15.596 -4.229 26.599 1.00 85.38 156 GLY A O 1
ATOM 1159 N N . GLN A 1 157 ? -13.753 -4.785 25.460 1.00 88.38 157 GLN A N 1
ATOM 1160 C CA . GLN A 1 157 ? -13.115 -3.476 25.623 1.00 88.38 157 GLN A CA 1
ATOM 1161 C C . GLN A 1 157 ? -13.808 -2.404 24.780 1.00 88.38 157 GLN A C 1
ATOM 1163 O O . GLN A 1 157 ? -13.881 -1.254 25.205 1.00 88.38 157 GLN A O 1
ATOM 1168 N N . ILE A 1 158 ? -14.349 -2.773 23.616 1.00 86.62 158 ILE A N 1
ATOM 1169 C CA . ILE A 1 158 ? -15.059 -1.837 22.732 1.00 86.62 158 ILE A CA 1
ATOM 1170 C C . ILE A 1 158 ? -16.348 -1.332 23.385 1.00 86.62 158 ILE A C 1
ATOM 1172 O O . ILE A 1 158 ? -16.577 -0.124 23.411 1.00 86.62 158 ILE A O 1
ATOM 1176 N N . ASP A 1 159 ? -17.140 -2.224 23.980 1.00 86.56 159 ASP A N 1
ATOM 1177 C CA . ASP A 1 159 ? -18.365 -1.845 24.694 1.00 86.56 159 ASP A CA 1
ATOM 1178 C C . ASP A 1 159 ? -18.046 -0.976 25.914 1.00 86.56 159 ASP A C 1
ATOM 1180 O O . ASP A 1 159 ? -18.691 0.046 26.155 1.00 86.56 159 ASP A O 1
ATOM 1184 N N . SER A 1 160 ? -16.979 -1.325 26.637 1.00 89.12 160 SER A N 1
ATOM 1185 C CA . SER A 1 160 ? -16.487 -0.529 27.764 1.00 89.12 160 SER A CA 1
ATOM 1186 C C . SER A 1 160 ? -16.086 0.886 27.330 1.00 89.12 160 SER A C 1
ATOM 1188 O O . SER A 1 160 ? -16.445 1.866 27.983 1.00 89.12 160 SER A O 1
ATOM 1190 N N . MET A 1 161 ? -15.386 1.019 26.200 1.00 86.75 161 MET A N 1
ATOM 1191 C CA . MET A 1 161 ? -15.013 2.317 25.631 1.00 86.75 161 MET A CA 1
ATOM 1192 C C . MET A 1 161 ? -16.230 3.129 25.178 1.00 86.75 161 MET A C 1
ATOM 1194 O O . MET A 1 161 ? -16.259 4.343 25.386 1.00 86.75 161 MET A O 1
ATOM 1198 N N . ALA A 1 162 ? -17.246 2.472 24.610 1.00 85.12 162 ALA A N 1
ATOM 1199 C CA . ALA A 1 162 ? -18.484 3.127 24.202 1.00 85.12 162 ALA A CA 1
ATOM 1200 C C . ALA A 1 162 ? -19.240 3.714 25.407 1.00 85.12 162 ALA A C 1
ATOM 1202 O O . ALA A 1 162 ? -19.716 4.846 25.334 1.00 85.12 162 ALA A O 1
ATOM 1203 N N . ILE A 1 163 ? -19.280 2.998 26.539 1.00 90.50 163 ILE A N 1
ATOM 1204 C CA . ILE A 1 163 ? -19.863 3.495 27.800 1.00 90.50 163 ILE A CA 1
ATOM 1205 C C . ILE A 1 163 ? -19.077 4.700 28.339 1.00 90.50 163 ILE A C 1
ATOM 1207 O O . ILE A 1 163 ? -19.669 5.643 28.858 1.00 90.50 163 ILE A O 1
ATOM 1211 N N . MET A 1 164 ? -17.752 4.709 28.172 1.00 87.88 164 MET A N 1
ATOM 1212 C CA . MET A 1 164 ? -16.891 5.838 28.551 1.00 87.88 164 MET A CA 1
ATOM 1213 C C . MET A 1 164 ? -16.988 7.038 27.590 1.00 87.88 164 MET A C 1
ATOM 1215 O O . MET A 1 164 ? -16.327 8.051 27.818 1.00 87.88 164 MET A O 1
ATOM 1219 N N . GLY A 1 165 ? -17.784 6.947 26.519 1.00 85.12 165 GLY A N 1
ATOM 1220 C CA . GLY A 1 165 ? -17.922 8.006 25.517 1.00 85.12 165 GLY A CA 1
ATOM 1221 C C . GLY A 1 165 ? -16.695 8.174 24.616 1.00 85.12 165 GLY A C 1
ATOM 1222 O O . GLY A 1 165 ? -16.512 9.234 24.019 1.00 85.12 165 GLY A O 1
ATOM 1223 N N . VAL A 1 166 ? -15.838 7.153 24.518 1.00 85.31 166 VAL A N 1
ATOM 1224 C CA . VAL A 1 166 ? -14.627 7.179 23.691 1.00 85.31 166 VAL A CA 1
ATOM 1225 C C . VAL A 1 166 ? -14.917 6.553 22.328 1.00 85.31 166 VAL A C 1
ATOM 1227 O O . VAL A 1 166 ? -15.248 5.373 22.233 1.00 85.31 166 VAL A O 1
ATOM 1230 N N . ASP A 1 167 ? -14.748 7.329 21.254 1.00 83.12 167 ASP A N 1
ATOM 1231 C CA . ASP A 1 167 ? -14.898 6.830 19.882 1.00 83.12 167 ASP A CA 1
ATOM 1232 C C . ASP A 1 167 ? -13.683 5.964 19.482 1.00 83.12 167 ASP A C 1
ATOM 1234 O O . ASP A 1 167 ? -12.549 6.442 19.363 1.00 83.12 167 ASP A O 1
ATOM 1238 N N . LEU A 1 168 ? -13.933 4.669 19.261 1.00 82.50 168 LEU A N 1
ATOM 1239 C CA . LEU A 1 168 ? -12.939 3.673 18.855 1.00 82.50 168 LEU A CA 1
ATOM 1240 C C . LEU A 1 168 ? -12.223 4.052 17.550 1.00 82.50 168 LEU A C 1
ATOM 1242 O O . LEU A 1 168 ? -11.010 3.850 17.430 1.00 82.50 168 LEU A O 1
ATOM 1246 N N . VAL A 1 169 ? -12.965 4.596 16.580 1.00 82.88 169 VAL A N 1
ATOM 1247 C CA . VAL A 1 169 ? -12.452 4.919 15.240 1.00 82.88 169 VAL A CA 1
ATOM 1248 C C . VAL A 1 169 ? -11.449 6.062 15.338 1.00 82.88 169 VAL A C 1
ATOM 1250 O O . VAL A 1 169 ? -10.351 5.968 14.788 1.00 82.88 169 VAL A O 1
ATOM 1253 N N . MET A 1 170 ? -11.796 7.103 16.095 1.00 81.06 170 MET A N 1
ATOM 1254 C CA . MET A 1 170 ? -10.919 8.243 16.374 1.00 81.06 170 MET A CA 1
ATOM 1255 C C . MET A 1 170 ? -9.653 7.832 17.132 1.00 81.06 170 MET A C 1
ATOM 1257 O O . MET A 1 170 ? -8.569 8.320 16.812 1.00 81.06 170 MET A O 1
ATOM 1261 N N . LEU A 1 171 ? -9.766 6.919 18.102 1.00 83.06 171 LEU A N 1
ATOM 1262 C CA . LEU A 1 171 ? -8.627 6.541 18.939 1.00 83.06 171 LEU A CA 1
ATOM 1263 C C . LEU A 1 171 ? -7.647 5.583 18.244 1.00 83.06 171 LEU A C 1
ATOM 1265 O O . LEU A 1 171 ? -6.438 5.725 18.412 1.00 83.06 171 LEU A O 1
ATOM 1269 N N . HIS A 1 172 ? -8.143 4.598 17.489 1.00 85.00 172 HIS A N 1
ATOM 1270 C CA . HIS A 1 172 ? -7.306 3.521 16.943 1.00 85.00 172 HIS A CA 1
ATOM 1271 C C . HIS A 1 172 ? -7.172 3.563 15.419 1.00 85.00 172 HIS A C 1
ATOM 1273 O O . HIS A 1 172 ? -6.065 3.432 14.895 1.00 85.00 172 HIS A O 1
ATOM 1279 N N . ALA A 1 173 ? -8.276 3.738 14.692 1.00 87.06 173 ALA A N 1
ATOM 1280 C CA . ALA A 1 173 ? -8.277 3.576 13.240 1.00 87.06 173 ALA A CA 1
ATOM 1281 C C . ALA A 1 173 ? -7.707 4.800 12.506 1.00 87.06 173 ALA A C 1
ATOM 1283 O O . ALA A 1 173 ? -6.892 4.645 11.598 1.00 87.06 173 ALA A O 1
ATOM 1284 N N . VAL A 1 174 ? -8.077 6.015 12.923 1.00 88.94 174 VAL A N 1
ATOM 1285 C CA . VAL A 1 174 ? -7.603 7.279 12.330 1.00 88.94 174 VAL A CA 1
ATOM 1286 C C . VAL A 1 174 ? -6.078 7.452 12.408 1.00 88.94 174 VAL A C 1
ATOM 1288 O O . VAL A 1 174 ? -5.469 7.660 11.352 1.00 88.94 174 VAL A O 1
ATOM 1291 N N . PRO A 1 175 ? -5.414 7.344 13.581 1.00 88.00 175 PRO A N 1
ATOM 1292 C CA . PRO A 1 175 ? -3.961 7.506 13.645 1.00 88.00 175 PRO A CA 1
ATOM 1293 C C . PRO A 1 175 ? -3.238 6.423 12.840 1.00 88.00 175 PRO A C 1
ATOM 1295 O O . PRO A 1 175 ? -2.278 6.725 12.134 1.00 88.00 175 PRO A O 1
ATOM 1298 N N . ARG A 1 176 ? -3.737 5.179 12.847 1.00 90.12 176 ARG A N 1
ATOM 1299 C CA . ARG A 1 176 ? -3.171 4.109 12.016 1.00 90.12 176 ARG A CA 1
ATOM 1300 C C . ARG A 1 176 ? -3.338 4.405 10.526 1.00 90.12 176 ARG A C 1
ATOM 1302 O O . ARG A 1 176 ? -2.397 4.202 9.767 1.00 90.12 176 ARG A O 1
ATOM 1309 N N . CYS A 1 177 ? -4.491 4.924 10.106 1.00 91.50 177 CYS A N 1
ATOM 1310 C CA . CYS A 1 177 ? -4.748 5.305 8.717 1.00 91.50 177 CYS A CA 1
ATOM 1311 C C . CYS A 1 177 ? -3.782 6.390 8.236 1.00 91.50 177 CYS A C 1
ATOM 1313 O O . CYS A 1 177 ? -3.154 6.240 7.189 1.00 91.50 177 CYS A O 1
ATOM 1315 N N . LEU A 1 178 ? -3.590 7.441 9.035 1.00 91.00 178 LEU A N 1
ATOM 1316 C CA . LEU A 1 178 ? -2.608 8.488 8.751 1.00 91.00 178 LEU A CA 1
ATOM 1317 C C . LEU A 1 178 ? -1.179 7.930 8.686 1.00 91.00 178 LEU A C 1
ATOM 1319 O O . LEU A 1 178 ? -0.441 8.262 7.757 1.00 91.00 178 LEU A O 1
ATOM 1323 N N . ALA A 1 179 ? -0.801 7.048 9.617 1.00 92.12 179 ALA A N 1
ATOM 1324 C CA . ALA A 1 179 ? 0.515 6.411 9.614 1.00 92.12 179 ALA A CA 1
ATOM 1325 C C . ALA A 1 179 ? 0.737 5.568 8.349 1.00 92.12 179 ALA A C 1
ATOM 1327 O O . ALA A 1 179 ? 1.795 5.665 7.733 1.00 92.12 179 ALA A O 1
ATOM 1328 N N . VAL A 1 180 ? -0.261 4.784 7.925 1.00 94.12 180 VAL A N 1
ATOM 1329 C CA . VAL A 1 180 ? -0.190 3.962 6.706 1.00 94.12 180 VAL A CA 1
ATOM 1330 C C . VAL A 1 180 ? -0.093 4.836 5.458 1.00 94.12 180 VAL A C 1
ATOM 1332 O O . VAL A 1 180 ? 0.745 4.553 4.606 1.00 94.12 180 VAL A O 1
ATOM 1335 N N . ILE A 1 181 ? -0.867 5.922 5.360 1.00 93.81 181 ILE A N 1
ATOM 1336 C CA . ILE A 1 181 ? -0.785 6.856 4.225 1.00 93.81 181 ILE A CA 1
ATOM 1337 C C . ILE A 1 181 ? 0.624 7.442 4.123 1.00 93.81 181 ILE A C 1
ATOM 1339 O O . ILE A 1 181 ? 1.246 7.351 3.066 1.00 93.81 181 ILE A O 1
ATOM 1343 N N . LEU A 1 182 ? 1.158 7.991 5.216 1.00 93.75 182 LEU A N 1
ATOM 1344 C CA . LEU A 1 182 ? 2.495 8.590 5.222 1.00 93.75 182 LEU A CA 1
ATOM 1345 C C . LEU A 1 182 ? 3.584 7.551 4.932 1.00 93.75 182 LEU A C 1
ATOM 1347 O O . LEU A 1 182 ? 4.454 7.787 4.092 1.00 93.75 182 LEU A O 1
ATOM 1351 N N . ALA A 1 183 ? 3.505 6.376 5.561 1.00 94.56 183 ALA A N 1
ATOM 1352 C CA . ALA A 1 183 ? 4.429 5.282 5.300 1.00 94.56 183 ALA A CA 1
ATOM 1353 C C . ALA A 1 183 ? 4.361 4.828 3.835 1.00 94.56 183 ALA A C 1
ATOM 1355 O O . ALA A 1 183 ? 5.402 4.534 3.252 1.00 94.56 183 ALA A O 1
ATOM 1356 N N . SER A 1 184 ? 3.177 4.798 3.217 1.00 93.69 184 SER A N 1
ATOM 1357 C CA . SER A 1 184 ? 3.007 4.360 1.826 1.00 93.69 184 SER A CA 1
ATOM 1358 C C . SER A 1 184 ? 3.733 5.262 0.839 1.00 93.69 184 SER A C 1
ATOM 1360 O O . SER A 1 184 ? 4.370 4.754 -0.080 1.00 93.69 184 SER A O 1
ATOM 1362 N N . MET A 1 185 ? 3.743 6.575 1.082 1.00 92.81 185 MET A N 1
ATOM 1363 C CA . MET A 1 185 ? 4.487 7.533 0.260 1.00 92.81 185 MET A CA 1
ATOM 1364 C C . MET A 1 185 ? 5.991 7.276 0.343 1.00 92.81 185 MET A C 1
ATOM 1366 O O . MET A 1 185 ? 6.669 7.193 -0.680 1.00 92.81 185 MET A O 1
ATOM 1370 N N . VAL A 1 186 ? 6.513 7.091 1.559 1.00 93.62 186 VAL A N 1
ATOM 1371 C CA . VAL A 1 186 ? 7.945 6.845 1.775 1.00 93.62 186 VAL A CA 1
ATOM 1372 C C . VAL A 1 186 ? 8.374 5.503 1.173 1.0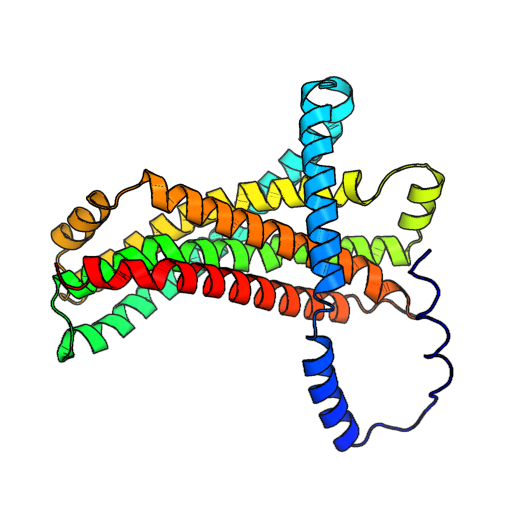0 93.62 186 VAL A C 1
ATOM 1374 O O . VAL A 1 186 ? 9.396 5.433 0.493 1.00 93.62 186 VAL A O 1
ATOM 1377 N N . HIS A 1 187 ? 7.579 4.445 1.349 1.00 94.62 187 HIS A N 1
ATOM 1378 C CA . HIS A 1 187 ? 7.883 3.141 0.755 1.00 94.62 187 HIS A CA 1
ATOM 1379 C C . HIS A 1 187 ? 7.747 3.134 -0.760 1.00 94.62 187 HIS A C 1
ATOM 1381 O O . HIS A 1 187 ? 8.509 2.428 -1.411 1.00 94.62 187 HIS A O 1
ATOM 1387 N N . ALA A 1 188 ? 6.822 3.904 -1.335 1.00 92.62 188 ALA A N 1
ATOM 1388 C CA . ALA A 1 188 ? 6.713 4.029 -2.783 1.00 92.62 188 ALA A CA 1
ATOM 1389 C C . ALA A 1 188 ? 7.957 4.706 -3.367 1.00 92.62 188 ALA A C 1
ATOM 1391 O O . ALA A 1 188 ? 8.478 4.242 -4.376 1.00 92.62 188 ALA A O 1
ATOM 1392 N N . LEU A 1 189 ? 8.492 5.737 -2.705 1.00 91.12 189 LEU A N 1
ATOM 1393 C CA . LEU A 1 189 ? 9.763 6.350 -3.099 1.00 91.12 189 LEU A CA 1
ATOM 1394 C C . LEU A 1 189 ? 10.928 5.362 -2.988 1.00 91.12 189 LEU A C 1
ATOM 1396 O O . LEU A 1 189 ? 11.709 5.227 -3.928 1.00 91.12 189 LEU A O 1
ATOM 1400 N N . LEU A 1 190 ? 11.020 4.630 -1.874 1.00 93.19 190 LEU A N 1
ATOM 1401 C CA . LEU A 1 190 ? 12.046 3.604 -1.684 1.00 93.19 190 LEU A CA 1
ATOM 1402 C C . LEU A 1 190 ? 11.962 2.518 -2.767 1.00 93.19 190 LEU A C 1
ATOM 1404 O O . LEU A 1 190 ? 12.971 2.181 -3.383 1.00 93.19 190 LEU A O 1
ATOM 1408 N N . ALA A 1 191 ? 10.759 2.005 -3.027 1.00 93.19 191 ALA A N 1
ATOM 1409 C CA . ALA A 1 191 ? 10.509 1.007 -4.058 1.00 93.19 191 ALA A CA 1
ATOM 1410 C C . ALA A 1 191 ? 10.855 1.541 -5.452 1.00 93.19 191 ALA A C 1
ATOM 1412 O O . ALA A 1 191 ? 11.488 0.829 -6.218 1.00 93.19 191 ALA A O 1
ATOM 1413 N N . MET A 1 192 ? 10.516 2.795 -5.766 1.00 90.56 192 MET A N 1
ATOM 1414 C CA . MET A 1 192 ? 10.845 3.434 -7.045 1.00 90.56 192 MET A CA 1
ATOM 1415 C C . MET A 1 192 ? 12.354 3.508 -7.271 1.00 90.56 192 MET A C 1
ATOM 1417 O O . MET A 1 192 ? 12.827 3.154 -8.348 1.00 90.56 192 MET A O 1
ATOM 1421 N N . VAL A 1 193 ? 13.114 3.929 -6.257 1.00 90.00 193 VAL A N 1
ATOM 1422 C CA . VAL A 1 193 ? 14.577 4.017 -6.347 1.00 90.00 193 VAL A CA 1
ATOM 1423 C C . VAL A 1 193 ? 15.186 2.631 -6.525 1.00 90.00 193 VAL A C 1
ATOM 1425 O O . VAL A 1 193 ? 15.969 2.422 -7.447 1.00 90.00 193 VAL A O 1
ATOM 1428 N N . VAL A 1 194 ? 14.809 1.669 -5.680 1.00 93.00 194 VAL A N 1
ATOM 1429 C CA . VAL A 1 194 ? 15.385 0.319 -5.726 1.00 93.00 194 VAL A CA 1
ATOM 1430 C C . VAL A 1 194 ? 15.008 -0.391 -7.021 1.00 93.00 194 VAL A C 1
ATOM 1432 O O . VAL A 1 194 ? 15.894 -0.894 -7.702 1.00 93.00 194 VAL A O 1
ATOM 1435 N N . PHE A 1 195 ? 13.725 -0.393 -7.385 1.00 91.69 195 PHE A N 1
ATOM 1436 C CA . PHE A 1 195 ? 13.238 -1.010 -8.616 1.00 91.69 195 PHE A CA 1
ATOM 1437 C C . PHE A 1 195 ? 13.856 -0.356 -9.855 1.00 91.69 195 PHE A C 1
ATOM 1439 O O . PHE A 1 195 ? 14.286 -1.054 -10.768 1.00 91.69 195 PHE A O 1
ATOM 1446 N N . GLY A 1 196 ? 13.941 0.976 -9.896 1.00 87.62 196 GLY A N 1
ATOM 1447 C CA . GLY A 1 196 ? 14.545 1.689 -11.020 1.00 87.62 196 GLY A CA 1
ATOM 1448 C C . GLY A 1 196 ? 16.027 1.362 -11.188 1.00 87.62 196 GLY A C 1
ATOM 1449 O O . GLY A 1 196 ? 16.472 1.098 -12.304 1.00 87.62 196 GLY A O 1
ATOM 1450 N N . LEU A 1 197 ? 16.783 1.314 -10.086 1.00 89.44 197 LEU A N 1
ATOM 1451 C CA . LEU A 1 197 ? 18.196 0.934 -10.106 1.00 89.44 197 LEU A CA 1
ATOM 1452 C C . LEU A 1 197 ? 18.386 -0.518 -10.546 1.00 89.44 197 LEU A C 1
ATOM 1454 O O . LEU A 1 197 ? 19.206 -0.779 -11.424 1.00 89.44 197 LEU A O 1
ATOM 1458 N N . THR A 1 198 ? 17.636 -1.464 -9.978 1.00 91.38 198 THR A N 1
ATOM 1459 C CA . THR A 1 198 ? 17.792 -2.880 -10.335 1.00 91.38 198 THR A CA 1
ATOM 1460 C C . THR A 1 198 ? 17.381 -3.154 -11.771 1.00 91.38 198 THR A C 1
ATOM 1462 O O . THR A 1 198 ? 18.120 -3.826 -12.488 1.00 91.38 198 THR A O 1
ATOM 1465 N N . THR A 1 199 ? 16.257 -2.600 -12.220 1.00 89.25 199 THR A N 1
ATOM 1466 C CA . THR A 1 199 ? 15.768 -2.784 -13.593 1.00 89.25 199 THR A CA 1
ATOM 1467 C C . THR A 1 199 ? 16.723 -2.139 -14.601 1.00 89.25 199 THR A C 1
ATOM 1469 O O . THR A 1 199 ? 17.118 -2.773 -15.574 1.00 89.25 199 THR A O 1
ATOM 1472 N N . GLY A 1 200 ? 17.193 -0.915 -14.339 1.00 85.94 200 GLY A N 1
ATOM 1473 C CA . GLY A 1 200 ? 18.148 -0.227 -15.212 1.00 85.94 200 GLY A CA 1
ATOM 1474 C C . GLY A 1 200 ? 19.498 -0.938 -15.328 1.00 85.94 200 GLY A C 1
ATOM 1475 O O . GLY A 1 200 ? 20.003 -1.135 -16.433 1.00 85.94 200 GLY A O 1
ATOM 1476 N N . LEU A 1 201 ? 20.072 -1.366 -14.197 1.00 88.50 201 LEU A N 1
ATOM 1477 C CA . LEU A 1 201 ? 21.356 -2.075 -14.183 1.00 88.50 201 LEU A CA 1
ATOM 1478 C C . LEU A 1 201 ? 21.266 -3.435 -14.876 1.00 88.50 201 LEU A C 1
ATOM 1480 O O . LEU A 1 201 ? 22.164 -3.791 -15.633 1.00 88.50 201 LEU A O 1
ATOM 1484 N N . THR A 1 202 ? 20.183 -4.180 -14.656 1.00 90.00 202 THR A N 1
ATOM 1485 C CA . THR A 1 202 ? 19.986 -5.486 -15.301 1.00 90.00 202 THR A CA 1
ATOM 1486 C C . THR A 1 202 ? 19.778 -5.354 -16.807 1.00 90.00 202 THR A C 1
ATOM 1488 O O . THR A 1 202 ? 20.420 -6.081 -17.557 1.00 90.00 202 THR A O 1
ATOM 1491 N N . LEU A 1 203 ? 18.982 -4.387 -17.275 1.00 87.69 203 LEU A N 1
ATOM 1492 C CA . LEU A 1 203 ? 18.819 -4.124 -18.713 1.00 87.69 203 LEU A CA 1
ATOM 1493 C C . LEU A 1 203 ? 20.125 -3.695 -19.388 1.00 87.69 203 LEU A C 1
ATOM 1495 O O . LEU A 1 203 ? 20.389 -4.101 -20.522 1.00 87.69 203 LEU A O 1
ATOM 1499 N N . SER A 1 204 ? 20.952 -2.904 -18.696 1.00 87.06 204 SER A N 1
ATOM 1500 C CA . SER A 1 204 ? 22.274 -2.540 -19.209 1.00 87.06 204 SER A CA 1
ATOM 1501 C C . SER A 1 204 ? 23.242 -3.717 -19.197 1.00 87.06 204 SER A C 1
ATOM 1503 O O . SER A 1 204 ? 24.078 -3.803 -20.091 1.00 87.06 204 SER A O 1
ATOM 1505 N N . TRP A 1 205 ? 23.151 -4.612 -18.213 1.00 88.38 205 TRP A N 1
ATOM 1506 C CA . TRP A 1 205 ? 23.997 -5.803 -18.134 1.00 88.38 205 TRP A CA 1
ATOM 1507 C C . TRP A 1 205 ? 23.681 -6.812 -19.243 1.00 88.38 205 TRP A C 1
ATOM 1509 O O . TRP A 1 205 ? 24.596 -7.392 -19.817 1.00 88.38 205 TRP A O 1
ATOM 1519 N N . ILE A 1 206 ? 22.401 -6.957 -19.596 1.00 86.81 206 ILE A N 1
ATOM 1520 C CA . ILE A 1 206 ? 21.935 -7.807 -20.707 1.00 86.81 206 ILE A CA 1
ATOM 1521 C C . ILE A 1 206 ? 22.206 -7.142 -22.078 1.00 86.81 206 ILE A C 1
ATOM 1523 O O . ILE A 1 206 ? 22.158 -7.791 -23.117 1.00 86.81 206 ILE A O 1
ATOM 1527 N N . GLY A 1 207 ? 22.545 -5.848 -22.107 1.00 82.25 207 GLY A N 1
ATOM 1528 C CA . GLY A 1 207 ? 22.920 -5.132 -23.332 1.00 82.25 207 GLY A CA 1
ATOM 1529 C C . GLY A 1 207 ? 21.740 -4.621 -24.167 1.00 82.25 207 GLY A C 1
ATOM 1530 O O . GLY A 1 207 ? 21.927 -4.259 -25.326 1.00 82.25 207 GLY A O 1
ATOM 1531 N N . ILE A 1 208 ? 20.532 -4.563 -23.597 1.00 81.50 208 ILE A N 1
ATOM 1532 C CA . ILE A 1 208 ? 19.319 -4.113 -24.306 1.00 81.50 208 ILE A CA 1
ATOM 1533 C C . ILE A 1 208 ? 19.250 -2.586 -24.358 1.00 81.50 208 ILE A C 1
ATOM 1535 O O . ILE A 1 208 ? 18.909 -2.007 -25.388 1.00 81.50 208 ILE A O 1
ATOM 1539 N N . VAL A 1 209 ? 19.545 -1.930 -23.232 1.00 80.19 209 VAL A N 1
ATOM 1540 C CA . VAL A 1 209 ? 19.444 -0.474 -23.078 1.00 80.19 209 VAL A CA 1
ATOM 1541 C C . VAL A 1 209 ? 20.718 0.037 -22.408 1.00 80.19 209 VAL A C 1
ATOM 1543 O O . VAL A 1 209 ? 20.982 -0.334 -21.263 1.00 80.19 209 VAL A O 1
ATOM 1546 N N . PRO A 1 210 ? 21.509 0.904 -23.066 1.00 81.69 210 PRO A N 1
ATOM 1547 C CA . PRO A 1 210 ? 22.654 1.537 -22.428 1.00 81.69 210 PRO A CA 1
ATOM 1548 C C . PRO A 1 210 ? 22.243 2.310 -21.172 1.00 81.69 210 PRO A C 1
ATOM 1550 O O . PRO A 1 210 ? 21.259 3.056 -21.186 1.00 81.69 210 PRO A O 1
ATOM 1553 N N . THR A 1 211 ? 23.042 2.198 -20.111 1.00 79.44 211 THR A N 1
ATOM 1554 C CA . THR A 1 211 ? 22.821 2.894 -18.830 1.00 79.44 211 THR A CA 1
ATOM 1555 C C . THR A 1 211 ? 22.491 4.387 -19.008 1.00 79.44 211 THR A C 1
ATOM 1557 O O . THR A 1 211 ? 21.567 4.906 -18.381 1.00 79.44 211 THR A O 1
ATOM 1560 N N . GLU A 1 212 ? 23.193 5.077 -19.910 1.00 79.19 212 GLU A N 1
ATOM 1561 C CA . GLU A 1 212 ? 22.987 6.506 -20.183 1.00 79.19 212 GLU A CA 1
ATOM 1562 C C . GLU A 1 212 ? 21.607 6.811 -20.770 1.00 79.19 212 GLU A C 1
ATOM 1564 O O . GLU A 1 212 ? 20.958 7.773 -20.361 1.00 79.19 212 GLU A O 1
ATOM 1569 N N . THR A 1 213 ? 21.124 5.968 -21.685 1.00 75.62 213 THR A N 1
ATOM 1570 C CA . THR A 1 213 ? 19.801 6.138 -22.304 1.00 75.62 213 THR A CA 1
ATOM 1571 C C . THR A 1 213 ? 18.678 5.911 -21.295 1.00 75.62 213 THR A C 1
ATOM 1573 O O . THR A 1 213 ? 17.711 6.671 -21.268 1.00 75.62 213 THR A O 1
ATOM 1576 N N . PHE A 1 214 ? 18.847 4.943 -20.390 1.00 75.12 214 PHE A N 1
ATOM 1577 C CA . PHE A 1 214 ? 17.890 4.665 -19.324 1.00 75.12 214 PHE A CA 1
ATOM 1578 C C . PHE A 1 214 ? 17.789 5.823 -18.319 1.00 75.12 214 PHE A C 1
ATOM 1580 O O . PHE A 1 214 ? 16.703 6.351 -18.064 1.00 75.12 214 PHE A O 1
ATOM 1587 N N . PHE A 1 215 ? 18.926 6.272 -17.775 1.00 75.00 215 PHE A N 1
ATOM 1588 C CA . PHE A 1 215 ? 18.940 7.384 -16.820 1.00 75.00 215 PHE A CA 1
ATOM 1589 C C . PHE A 1 215 ? 18.621 8.735 -17.471 1.00 75.00 215 PHE A C 1
ATOM 1591 O O . PHE A 1 215 ? 18.045 9.605 -16.816 1.00 75.00 215 PHE A O 1
ATOM 1598 N N . GLY A 1 216 ? 18.945 8.915 -18.753 1.00 73.19 216 GLY A N 1
ATOM 1599 C CA . GLY A 1 216 ? 18.539 10.080 -19.536 1.00 73.19 216 GLY A CA 1
ATOM 1600 C C . GLY A 1 216 ? 17.021 10.167 -19.679 1.00 73.19 216 GLY A C 1
ATOM 1601 O O . GLY A 1 216 ? 16.436 11.214 -19.405 1.00 73.19 216 GLY A O 1
ATOM 1602 N N . ALA A 1 217 ? 16.364 9.056 -20.008 1.00 68.50 217 ALA A N 1
ATOM 1603 C CA . ALA A 1 217 ? 14.913 9.010 -20.141 1.00 68.50 217 ALA A CA 1
ATOM 1604 C C . ALA A 1 217 ? 14.183 9.161 -18.785 1.00 68.50 217 ALA A C 1
ATOM 1606 O O . ALA A 1 217 ? 13.132 9.802 -18.724 1.00 68.50 217 ALA A O 1
ATOM 1607 N N . LEU A 1 218 ? 14.773 8.700 -17.672 1.00 69.94 218 LEU A N 1
ATOM 1608 C CA . LEU A 1 218 ? 14.263 8.975 -16.317 1.00 69.94 218 LEU A CA 1
ATOM 1609 C C . LEU A 1 218 ? 14.199 10.479 -15.991 1.00 69.94 218 LEU A C 1
ATOM 1611 O O . LEU A 1 218 ? 13.276 10.914 -15.303 1.00 69.94 218 LEU A O 1
ATOM 1615 N N . ARG A 1 219 ? 15.147 11.285 -16.491 1.00 70.88 219 ARG A N 1
ATOM 1616 C CA . ARG A 1 219 ? 15.184 12.744 -16.255 1.00 70.88 219 ARG A CA 1
ATOM 1617 C C . ARG A 1 219 ? 14.105 13.511 -17.019 1.00 70.88 219 ARG A C 1
ATOM 1619 O O . ARG A 1 219 ? 13.746 14.609 -16.609 1.00 70.88 219 ARG A O 1
ATOM 1626 N N . LEU A 1 220 ? 13.603 12.951 -18.118 1.00 64.75 220 LEU A N 1
ATOM 1627 C CA . LEU A 1 220 ? 12.638 13.604 -19.011 1.00 64.75 220 LEU A CA 1
ATOM 1628 C C . LEU A 1 220 ? 11.177 13.398 -18.588 1.00 64.75 220 LEU A C 1
ATOM 1630 O O . LEU A 1 220 ? 10.264 13.911 -19.235 1.00 64.75 220 LEU A O 1
ATOM 1634 N N . LEU A 1 221 ? 10.926 12.662 -17.504 1.00 63.66 221 LEU A N 1
ATOM 1635 C CA . LEU A 1 221 ? 9.576 12.439 -17.008 1.00 63.66 221 LEU A CA 1
ATOM 1636 C C . LEU A 1 221 ? 8.941 13.747 -16.499 1.00 63.66 221 LEU A C 1
ATOM 1638 O O . LEU A 1 221 ? 9.465 14.350 -15.562 1.00 63.66 221 LEU A O 1
ATOM 1642 N N . PRO A 1 222 ? 7.772 14.167 -17.023 1.00 56.53 222 PRO A N 1
ATOM 1643 C CA . PRO A 1 222 ? 7.046 15.308 -16.478 1.00 56.53 222 PRO A CA 1
ATOM 1644 C C . PRO A 1 222 ? 6.532 14.966 -15.073 1.00 56.53 222 PRO A C 1
ATOM 1646 O O . PRO A 1 222 ? 5.610 14.165 -14.899 1.00 56.53 222 PRO A O 1
ATOM 1649 N N . VAL A 1 223 ? 7.174 15.567 -14.070 1.00 58.34 223 VAL A N 1
ATOM 1650 C CA . VAL A 1 223 ? 7.062 15.205 -12.648 1.00 58.34 223 VAL A CA 1
ATOM 1651 C C . VAL A 1 223 ? 5.713 15.610 -12.038 1.00 58.34 223 VAL A C 1
ATOM 1653 O O . VAL A 1 223 ? 5.161 14.884 -11.221 1.00 58.34 223 VAL A O 1
ATOM 1656 N N . PHE A 1 224 ? 5.132 16.741 -12.437 1.00 50.78 224 PHE A N 1
ATOM 1657 C CA . PHE A 1 224 ? 4.108 17.387 -11.604 1.00 50.78 224 PHE A CA 1
ATOM 1658 C C . PHE A 1 224 ? 2.729 16.702 -11.629 1.00 50.78 224 PHE A C 1
ATOM 1660 O O . PHE A 1 224 ? 2.150 16.433 -10.579 1.00 50.78 224 PHE A O 1
ATOM 1667 N N . TRP A 1 225 ? 2.210 16.364 -12.814 1.00 51.91 225 TRP A N 1
ATOM 1668 C CA . TRP A 1 225 ? 0.877 15.752 -12.942 1.00 51.91 225 TRP A CA 1
ATOM 1669 C C . TRP A 1 225 ? 0.880 14.271 -12.506 1.00 51.91 225 TRP A C 1
ATOM 1671 O O . TRP A 1 225 ? -0.049 13.793 -11.852 1.00 51.91 225 TRP A O 1
ATOM 1681 N N . LYS A 1 226 ? 1.980 13.559 -12.792 1.00 65.50 226 LYS A N 1
ATOM 1682 C CA . LYS A 1 226 ? 2.142 12.127 -12.502 1.00 65.50 226 LYS A CA 1
ATOM 1683 C C . LYS A 1 226 ? 2.303 11.855 -11.003 1.00 65.50 226 LYS A C 1
ATOM 1685 O O . LYS A 1 226 ? 1.757 10.870 -10.511 1.00 65.50 226 LYS A O 1
ATOM 1690 N N . VAL A 1 227 ? 2.980 12.740 -10.265 1.00 69.69 227 VAL A N 1
ATOM 1691 C CA . VAL A 1 227 ? 3.146 12.613 -8.804 1.00 69.69 227 VAL A CA 1
ATOM 1692 C C . VAL A 1 227 ? 1.812 12.777 -8.069 1.00 69.69 227 VAL A C 1
ATOM 1694 O O . VAL A 1 227 ? 1.539 12.017 -7.141 1.00 69.69 227 VAL A O 1
ATOM 1697 N N . GLY A 1 228 ? 0.942 13.689 -8.519 1.00 76.62 228 GLY A N 1
ATOM 1698 C CA . GLY A 1 228 ? -0.389 13.877 -7.929 1.00 76.62 228 GLY A CA 1
ATOM 1699 C C . GLY A 1 228 ? -1.268 12.625 -8.021 1.00 76.62 228 GLY A C 1
ATOM 1700 O O . GLY A 1 228 ? -1.860 12.206 -7.026 1.00 76.62 228 GLY A O 1
ATOM 1701 N N . LEU A 1 229 ? -1.300 11.969 -9.187 1.00 81.38 229 LEU A N 1
ATOM 1702 C CA . LEU A 1 229 ? -2.058 10.725 -9.362 1.00 81.38 229 LEU A CA 1
ATOM 1703 C C . LEU A 1 229 ? -1.493 9.545 -8.573 1.00 81.38 229 LEU A C 1
ATOM 1705 O O . LEU A 1 229 ? -2.265 8.716 -8.095 1.00 81.38 229 LEU A O 1
ATOM 1709 N N . ILE A 1 230 ? -0.168 9.436 -8.454 1.00 84.62 230 ILE A N 1
ATOM 1710 C CA . ILE A 1 230 ? 0.461 8.391 -7.634 1.00 84.62 230 ILE A CA 1
ATOM 1711 C C . ILE A 1 230 ? 0.112 8.618 -6.160 1.00 84.62 230 ILE A C 1
ATOM 1713 O O . ILE A 1 230 ? -0.265 7.675 -5.467 1.00 84.62 230 ILE A O 1
ATOM 1717 N N . GLY A 1 231 ? 0.150 9.872 -5.701 1.00 87.31 231 GLY A N 1
ATOM 1718 C CA . GLY A 1 231 ? -0.298 10.243 -4.361 1.00 87.31 231 GLY A CA 1
ATOM 1719 C C . GLY A 1 231 ? -1.765 9.880 -4.118 1.00 87.31 231 GLY A C 1
ATOM 1720 O O . GLY A 1 231 ? -2.087 9.268 -3.103 1.00 87.31 231 GLY A O 1
ATOM 1721 N N . LEU A 1 232 ? -2.656 10.172 -5.070 1.00 90.00 232 LEU A N 1
ATOM 1722 C CA . LEU A 1 232 ? -4.072 9.810 -4.961 1.00 90.00 232 LEU A CA 1
ATOM 1723 C C . LEU A 1 232 ? -4.283 8.287 -4.934 1.00 90.00 232 LEU A C 1
ATOM 1725 O O . LEU A 1 232 ? -5.080 7.784 -4.141 1.00 90.00 232 LEU A O 1
ATOM 1729 N N . GLN A 1 233 ? -3.545 7.542 -5.758 1.00 91.25 233 GLN A N 1
ATOM 1730 C CA . GLN A 1 233 ? -3.572 6.080 -5.760 1.00 91.25 233 GLN A CA 1
ATOM 1731 C C . GLN A 1 233 ? -3.141 5.508 -4.401 1.00 91.25 233 GLN A C 1
ATOM 1733 O O . GLN A 1 233 ? -3.800 4.628 -3.855 1.00 91.25 233 GLN A O 1
ATOM 1738 N N . LEU A 1 234 ? -2.050 6.016 -3.833 1.00 92.12 234 LEU A N 1
ATOM 1739 C CA . LEU A 1 234 ? -1.543 5.568 -2.536 1.00 92.12 234 LEU A CA 1
ATOM 1740 C C . LEU A 1 234 ? -2.478 5.952 -1.385 1.00 92.12 234 LEU A C 1
ATOM 1742 O O . LEU A 1 234 ? -2.685 5.150 -0.473 1.00 92.12 234 LEU A O 1
ATOM 1746 N N . LEU A 1 235 ? -3.085 7.141 -1.445 1.00 92.69 235 LEU A N 1
ATOM 1747 C CA . LEU A 1 235 ? -4.088 7.588 -0.481 1.00 92.69 235 LEU A CA 1
ATOM 1748 C C . LEU A 1 235 ? -5.309 6.667 -0.508 1.00 92.69 235 LEU A C 1
ATOM 1750 O O . LEU A 1 235 ? -5.698 6.134 0.529 1.00 92.69 235 LEU A O 1
ATOM 1754 N N . THR A 1 236 ? -5.884 6.441 -1.690 1.00 92.31 236 THR A N 1
ATOM 1755 C CA . THR A 1 236 ? -7.072 5.588 -1.852 1.00 92.31 236 THR A CA 1
ATOM 1756 C C . THR A 1 236 ? -6.795 4.146 -1.435 1.00 92.31 236 THR A C 1
ATOM 1758 O O . THR A 1 236 ? -7.569 3.585 -0.659 1.00 92.31 236 THR A O 1
ATOM 1761 N N . ALA A 1 237 ? -5.664 3.569 -1.854 1.00 93.06 237 ALA A N 1
ATOM 1762 C CA . ALA A 1 237 ? -5.257 2.227 -1.441 1.00 93.06 237 ALA A CA 1
ATOM 1763 C C . ALA A 1 237 ? -5.105 2.123 0.085 1.00 93.06 237 ALA A C 1
ATOM 1765 O O . ALA A 1 237 ? -5.653 1.209 0.695 1.00 93.06 237 ALA A O 1
ATOM 1766 N N . SER A 1 238 ? -4.417 3.079 0.716 1.00 93.12 238 SER A N 1
ATOM 1767 C CA . SER A 1 238 ? -4.170 3.074 2.164 1.00 93.12 238 SER A CA 1
ATOM 1768 C C . SER A 1 238 ? -5.458 3.170 2.981 1.00 93.12 238 SER A C 1
ATOM 1770 O O . SER A 1 238 ? -5.643 2.407 3.929 1.00 93.12 238 SER A O 1
ATOM 1772 N N . VAL A 1 239 ? -6.369 4.071 2.598 1.00 93.25 239 VAL A N 1
ATOM 1773 C CA . VAL A 1 239 ? -7.657 4.252 3.285 1.00 93.25 239 VAL A CA 1
ATOM 1774 C C . VAL A 1 239 ? -8.511 2.992 3.175 1.00 93.25 239 VAL A C 1
ATOM 1776 O O . VAL A 1 239 ? -9.039 2.524 4.181 1.00 93.25 239 VAL A O 1
ATOM 1779 N N . LEU A 1 240 ? -8.624 2.411 1.977 1.00 92.81 240 LEU A N 1
ATOM 1780 C CA . LEU A 1 240 ? -9.439 1.212 1.768 1.00 92.81 240 LEU A CA 1
ATOM 1781 C C . LEU A 1 240 ? -8.863 -0.010 2.490 1.00 92.81 240 LEU A C 1
ATOM 1783 O O . LEU A 1 240 ? -9.612 -0.784 3.079 1.00 92.81 240 LEU A O 1
ATOM 1787 N N . VAL A 1 241 ? -7.540 -0.169 2.500 1.00 93.19 241 VAL A N 1
ATOM 1788 C CA . VAL A 1 241 ? -6.856 -1.241 3.236 1.00 93.19 241 VAL A CA 1
ATOM 1789 C C . VAL A 1 241 ? -7.142 -1.155 4.736 1.00 93.19 241 VAL A C 1
ATOM 1791 O O . VAL A 1 241 ? -7.451 -2.166 5.367 1.00 93.19 241 VAL A O 1
ATOM 1794 N N . VAL A 1 242 ? -7.088 0.046 5.315 1.00 93.19 242 VAL A N 1
ATOM 1795 C CA . VAL A 1 242 ? -7.412 0.242 6.736 1.00 93.19 242 VAL A CA 1
ATOM 1796 C C . VAL A 1 242 ? -8.907 0.062 6.994 1.00 93.19 242 VAL A C 1
ATOM 1798 O O . VAL A 1 242 ? -9.273 -0.561 7.987 1.00 93.19 242 VAL A O 1
ATOM 1801 N N . ALA A 1 243 ? -9.773 0.514 6.086 1.00 91.38 243 ALA A N 1
ATOM 1802 C CA . ALA A 1 243 ? -11.211 0.275 6.176 1.00 91.38 243 ALA A CA 1
ATOM 1803 C C . ALA A 1 243 ? -11.536 -1.227 6.218 1.00 91.38 243 ALA A C 1
ATOM 1805 O O . ALA A 1 243 ? -12.308 -1.657 7.073 1.00 91.38 243 ALA A O 1
ATOM 1806 N N . VAL A 1 244 ? -10.898 -2.035 5.363 1.00 91.25 244 VAL A N 1
ATOM 1807 C CA . VAL A 1 244 ? -11.020 -3.502 5.390 1.00 91.25 244 VAL A CA 1
ATOM 1808 C C . VAL A 1 244 ? -10.620 -4.055 6.755 1.00 91.25 244 VAL A C 1
ATOM 1810 O O . VAL A 1 244 ? -11.370 -4.844 7.324 1.00 91.25 244 VAL A O 1
ATOM 1813 N N . ALA A 1 245 ? -9.486 -3.623 7.309 1.00 91.38 245 ALA A N 1
ATOM 1814 C CA . ALA A 1 245 ? -9.027 -4.096 8.614 1.00 91.38 245 ALA A CA 1
ATOM 1815 C C . ALA A 1 245 ? -10.006 -3.774 9.748 1.00 91.38 245 ALA A C 1
ATOM 1817 O O . ALA A 1 245 ? -10.239 -4.618 10.611 1.00 91.38 245 ALA A O 1
ATOM 1818 N N . VAL A 1 246 ? -10.592 -2.574 9.737 1.00 89.81 246 VAL A N 1
ATOM 1819 C CA . VAL A 1 246 ? -11.580 -2.160 10.742 1.00 89.81 246 VAL A CA 1
ATOM 1820 C C . VAL A 1 246 ? -12.860 -2.978 10.616 1.00 89.81 246 VAL A C 1
ATOM 1822 O O . VAL A 1 246 ? -13.365 -3.472 11.618 1.00 89.81 246 VAL A O 1
ATOM 1825 N N . VAL A 1 247 ? -13.368 -3.161 9.394 1.00 88.56 247 VAL A N 1
ATOM 1826 C CA . VAL A 1 247 ? -14.588 -3.943 9.151 1.00 88.56 247 VAL A CA 1
ATOM 1827 C C . VAL A 1 247 ? -14.389 -5.402 9.568 1.00 88.56 247 VAL A C 1
ATOM 1829 O O . VAL A 1 247 ? -15.190 -5.923 10.338 1.00 88.56 247 VAL A O 1
ATOM 1832 N N . GLN A 1 248 ? -13.304 -6.046 9.126 1.00 88.25 248 GLN A N 1
ATOM 1833 C CA . GLN A 1 248 ? -13.038 -7.449 9.469 1.00 88.25 248 GLN A CA 1
ATOM 1834 C C . GLN A 1 248 ? -12.744 -7.641 10.960 1.00 88.25 248 GLN A C 1
ATOM 1836 O O . GLN A 1 248 ? -13.214 -8.602 11.554 1.00 88.25 248 GLN A O 1
ATOM 1841 N N . GLY A 1 249 ? -12.028 -6.702 11.586 1.00 85.31 249 GLY A N 1
ATOM 1842 C CA . GLY A 1 249 ? -11.731 -6.768 13.016 1.00 85.31 249 GLY A CA 1
ATOM 1843 C C . GLY A 1 249 ? -12.955 -6.618 13.926 1.00 85.31 249 GLY A C 1
ATOM 1844 O O . GLY A 1 249 ? -12.872 -6.987 15.089 1.00 85.31 249 GLY A O 1
ATOM 1845 N N . ILE A 1 250 ? -14.072 -6.075 13.429 1.00 84.81 250 ILE A N 1
ATOM 1846 C CA . ILE A 1 250 ? -15.310 -5.899 14.210 1.00 84.81 250 ILE A CA 1
ATOM 1847 C C . ILE A 1 250 ? -16.344 -6.989 13.885 1.00 84.81 250 ILE A C 1
ATOM 1849 O O . ILE A 1 250 ? -17.064 -7.427 14.778 1.00 84.81 250 ILE A O 1
ATOM 1853 N N . GLN A 1 251 ? -16.451 -7.417 12.623 1.00 78.00 251 GLN A N 1
ATOM 1854 C CA . GLN A 1 251 ? -17.512 -8.330 12.170 1.00 78.00 251 GLN A CA 1
ATOM 1855 C C . GLN A 1 251 ? -17.309 -9.788 12.591 1.00 78.00 251 GLN A C 1
ATOM 1857 O O . GLN A 1 251 ? -18.277 -10.443 12.972 1.00 78.00 251 GLN A O 1
ATOM 1862 N N . ASP A 1 252 ? -16.077 -10.292 12.540 1.00 64.38 252 ASP A N 1
ATOM 1863 C CA . ASP A 1 252 ? -15.799 -11.722 12.740 1.00 64.38 252 ASP A CA 1
ATOM 1864 C C . ASP A 1 252 ? -15.700 -12.126 14.224 1.00 64.38 252 ASP A C 1
ATOM 1866 O O . ASP A 1 252 ? -15.513 -13.295 14.549 1.00 64.38 252 ASP A O 1
ATOM 1870 N N . SER A 1 253 ? -15.866 -11.175 15.145 1.00 58.06 253 SER A N 1
ATOM 1871 C CA . SER A 1 253 ? -15.757 -11.409 16.590 1.00 58.06 253 SER A CA 1
ATOM 1872 C C . SER A 1 253 ? -17.076 -11.769 17.286 1.00 58.06 253 SER A C 1
ATOM 1874 O O . SER A 1 253 ? -17.116 -11.869 18.508 1.00 58.06 253 SER A O 1
ATOM 1876 N N . GLY A 1 254 ? -18.171 -11.918 16.535 1.00 54.06 254 GLY A N 1
ATOM 1877 C CA . GLY A 1 254 ? -19.504 -12.187 17.086 1.00 54.06 254 GLY A CA 1
ATOM 1878 C C . GLY A 1 254 ? -19.842 -13.663 17.339 1.00 54.06 254 GLY A C 1
ATOM 1879 O O . GLY A 1 254 ? -20.941 -13.929 17.819 1.00 54.06 254 GLY A O 1
ATOM 1880 N N . ASP A 1 255 ? -18.957 -14.605 16.994 1.00 55.84 255 ASP A N 1
ATOM 1881 C CA . ASP A 1 255 ? -19.205 -16.053 17.103 1.00 55.84 255 ASP A CA 1
ATOM 1882 C C . ASP A 1 255 ? -18.488 -16.679 18.319 1.00 55.84 255 ASP A C 1
ATOM 1884 O O . ASP A 1 255 ? -17.510 -16.124 18.817 1.00 55.84 255 ASP A O 1
ATOM 1888 N N . GLU A 1 256 ? -18.967 -17.833 18.807 1.00 57.78 256 GLU A N 1
ATOM 1889 C CA . GLU A 1 256 ? -18.674 -18.402 20.148 1.00 57.78 256 GLU A CA 1
ATOM 1890 C C . GLU A 1 256 ? -17.183 -18.622 20.506 1.00 57.78 256 GLU A C 1
ATOM 1892 O O . GLU A 1 256 ? -16.883 -18.868 21.677 1.00 57.78 256 GLU A O 1
ATOM 1897 N N . ARG A 1 257 ? -16.246 -18.495 19.554 1.00 59.91 257 ARG A N 1
ATOM 1898 C CA . ARG A 1 257 ? -14.809 -18.235 19.776 1.00 59.91 257 ARG A CA 1
ATOM 1899 C C . ARG A 1 257 ? -14.233 -17.497 18.570 1.00 59.91 257 ARG A C 1
ATOM 1901 O O . ARG A 1 257 ? -14.318 -18.006 17.455 1.00 59.91 257 ARG A O 1
ATOM 1908 N N . VAL A 1 258 ? -13.580 -16.358 18.793 1.00 66.81 258 VAL A N 1
ATOM 1909 C CA . VAL A 1 258 ? -12.898 -15.625 17.720 1.00 66.81 258 VAL A CA 1
ATOM 1910 C C . VAL A 1 258 ? -11.688 -16.426 17.235 1.00 66.81 258 VAL A C 1
ATOM 1912 O O . VAL A 1 258 ? -10.665 -16.508 17.919 1.00 66.81 258 VAL A O 1
ATOM 1915 N N . ASP A 1 259 ? -11.780 -17.010 16.041 1.00 81.00 259 ASP A N 1
ATOM 1916 C CA . ASP A 1 259 ? -10.617 -17.593 15.375 1.00 81.00 259 ASP A CA 1
ATOM 1917 C C . ASP A 1 259 ? -9.771 -16.480 14.742 1.00 81.00 259 ASP A C 1
ATOM 1919 O O . ASP A 1 259 ? -9.988 -16.047 13.607 1.00 81.00 259 ASP A O 1
ATOM 1923 N N . LEU A 1 260 ? -8.769 -16.012 15.493 1.00 83.62 260 LEU A N 1
ATOM 1924 C CA . LEU A 1 260 ? -7.831 -14.981 15.041 1.00 83.62 260 LEU A CA 1
ATOM 1925 C C . LEU A 1 260 ? -7.117 -15.370 13.735 1.00 83.62 260 LEU A C 1
ATOM 1927 O O . LEU A 1 260 ? -6.758 -14.485 12.951 1.00 83.62 260 LEU A O 1
ATOM 1931 N N . ALA A 1 261 ? -6.926 -16.668 13.470 1.00 84.75 261 ALA A N 1
ATOM 1932 C CA . ALA A 1 261 ? -6.313 -17.124 12.228 1.00 84.75 261 ALA A CA 1
ATOM 1933 C C . ALA A 1 261 ? -7.244 -16.862 11.037 1.00 84.75 261 ALA A C 1
ATOM 1935 O O . ALA A 1 261 ? -6.796 -16.311 10.026 1.00 84.75 261 ALA A O 1
ATOM 1936 N N . GLN A 1 262 ? -8.538 -17.156 11.176 1.00 84.62 262 GLN A N 1
ATOM 1937 C CA . GLN A 1 262 ? -9.537 -16.881 10.144 1.00 84.62 262 GLN A CA 1
ATOM 1938 C C . GLN A 1 262 ? -9.650 -15.379 9.849 1.00 84.62 262 GLN A C 1
ATOM 1940 O O . GLN A 1 262 ? -9.544 -14.982 8.685 1.00 84.62 262 GLN A O 1
ATOM 1945 N N . VAL A 1 263 ? -9.748 -14.536 10.886 1.00 85.88 263 VAL A N 1
ATOM 1946 C CA . VAL A 1 263 ? -9.788 -13.065 10.736 1.00 85.88 263 VAL A CA 1
ATOM 1947 C C . VAL A 1 263 ? -8.558 -12.563 9.983 1.00 85.88 263 VAL A C 1
ATOM 1949 O O . VAL A 1 263 ? -8.653 -11.735 9.072 1.00 85.88 263 VAL A O 1
ATOM 1952 N N . SER A 1 264 ? -7.381 -13.086 10.338 1.00 87.88 264 SER A N 1
ATOM 1953 C CA . SER A 1 264 ? -6.126 -12.682 9.711 1.00 87.88 264 SER A CA 1
ATOM 1954 C C . SER A 1 264 ? -6.084 -13.039 8.221 1.00 87.88 264 SER A C 1
ATOM 1956 O O . SER A 1 264 ? -5.722 -12.203 7.389 1.00 87.88 264 SER A O 1
ATOM 1958 N N . MET A 1 265 ? -6.527 -14.247 7.864 1.00 88.12 265 MET A N 1
ATOM 1959 C CA . MET A 1 265 ? -6.525 -14.737 6.490 1.00 88.12 265 MET A CA 1
ATOM 1960 C C . MET A 1 265 ? -7.501 -13.950 5.612 1.00 88.12 265 MET A C 1
ATOM 1962 O O . MET A 1 265 ? -7.121 -13.483 4.534 1.00 88.12 265 MET A O 1
ATOM 1966 N N . VAL A 1 266 ? -8.733 -13.741 6.087 1.00 86.75 266 VAL A N 1
ATOM 1967 C CA . VAL A 1 266 ? -9.758 -12.982 5.354 1.00 86.75 266 VAL A CA 1
ATOM 1968 C C . VAL A 1 266 ? -9.332 -11.522 5.182 1.00 86.75 266 VAL A C 1
ATOM 1970 O O . VAL A 1 266 ? -9.471 -10.967 4.088 1.00 86.75 266 VAL A O 1
ATOM 1973 N N . CYS A 1 267 ? -8.743 -10.907 6.213 1.00 89.31 267 CYS A N 1
ATOM 1974 C CA . CYS A 1 267 ? -8.233 -9.541 6.131 1.00 89.31 267 CYS A CA 1
ATOM 1975 C C . CYS A 1 267 ? -7.133 -9.400 5.070 1.00 89.31 267 CYS A C 1
ATOM 1977 O O . CYS A 1 267 ? -7.189 -8.473 4.260 1.00 89.31 267 CYS A O 1
ATOM 1979 N N . ILE A 1 268 ? -6.146 -10.304 5.041 1.00 90.75 268 ILE A N 1
ATOM 1980 C CA . ILE A 1 268 ? -5.053 -10.251 4.057 1.00 90.75 268 ILE A CA 1
ATOM 1981 C C . ILE A 1 268 ? -5.600 -10.415 2.638 1.00 90.75 268 ILE A C 1
ATOM 1983 O O . ILE A 1 268 ? -5.238 -9.635 1.758 1.00 90.75 268 ILE A O 1
ATOM 1987 N N . LEU A 1 269 ? -6.490 -11.387 2.414 1.00 90.56 269 LEU A N 1
ATOM 1988 C CA . LEU A 1 269 ? -7.080 -11.640 1.097 1.00 90.56 269 LEU A CA 1
ATOM 1989 C C . LEU A 1 269 ? -7.881 -10.433 0.593 1.00 90.56 269 LEU A C 1
ATOM 1991 O O . LEU A 1 269 ? -7.675 -9.982 -0.538 1.00 90.56 269 LEU A O 1
ATOM 1995 N N . LYS A 1 270 ? -8.749 -9.860 1.437 1.00 89.44 270 LYS A N 1
ATOM 1996 C CA . LYS A 1 270 ? -9.539 -8.671 1.082 1.00 89.44 270 LYS A CA 1
ATOM 1997 C C . LYS A 1 270 ? -8.645 -7.455 0.843 1.00 89.44 270 LYS A C 1
ATOM 1999 O O . LYS A 1 270 ? -8.836 -6.750 -0.145 1.00 89.44 270 LYS A O 1
ATOM 2004 N N . ALA A 1 271 ? -7.638 -7.232 1.686 1.00 91.00 271 ALA A N 1
ATOM 2005 C CA . ALA A 1 271 ? -6.723 -6.105 1.529 1.00 91.00 271 ALA A CA 1
ATOM 2006 C C . ALA A 1 271 ? -5.858 -6.231 0.261 1.00 91.00 271 ALA A C 1
ATOM 2008 O O . ALA A 1 271 ? -5.716 -5.256 -0.475 1.00 91.00 271 ALA A O 1
ATOM 2009 N N . ALA A 1 272 ? -5.341 -7.425 -0.049 1.00 90.81 272 ALA A N 1
ATOM 2010 C CA . ALA A 1 272 ? -4.597 -7.681 -1.284 1.00 90.81 272 ALA A CA 1
ATOM 2011 C C . ALA A 1 272 ? -5.472 -7.471 -2.531 1.00 90.81 272 ALA A C 1
ATOM 2013 O O . ALA A 1 272 ? -5.038 -6.844 -3.497 1.00 90.81 272 ALA A O 1
ATOM 2014 N N . THR A 1 273 ? -6.726 -7.930 -2.481 1.00 90.62 273 THR A N 1
ATOM 2015 C CA . THR A 1 273 ? -7.702 -7.728 -3.561 1.00 90.62 273 THR A CA 1
ATOM 2016 C C . THR A 1 273 ? -7.989 -6.243 -3.774 1.00 90.62 273 THR A C 1
ATOM 2018 O O . THR A 1 273 ? -7.953 -5.765 -4.904 1.00 90.62 273 THR A O 1
ATOM 2021 N N . VAL A 1 274 ? -8.200 -5.482 -2.696 1.00 91.19 274 VAL A N 1
ATOM 2022 C CA . VAL A 1 274 ? -8.394 -4.025 -2.758 1.00 91.19 274 VAL A CA 1
ATOM 2023 C C . VAL A 1 274 ? -7.188 -3.327 -3.383 1.00 91.19 274 VAL A C 1
ATOM 2025 O O . VAL A 1 274 ? -7.364 -2.507 -4.281 1.00 91.19 274 VAL A O 1
ATOM 2028 N N . VAL A 1 275 ? -5.967 -3.669 -2.961 1.00 92.75 275 VAL A N 1
ATOM 2029 C CA . VAL A 1 275 ? -4.739 -3.094 -3.535 1.00 92.75 275 VAL A CA 1
ATOM 2030 C C . VAL A 1 275 ? -4.656 -3.368 -5.037 1.00 92.75 275 VAL A C 1
ATOM 2032 O O . VAL A 1 275 ? -4.360 -2.456 -5.811 1.00 92.75 275 VAL A O 1
ATOM 2035 N N . LEU A 1 276 ? -4.966 -4.594 -5.466 1.00 91.56 276 LEU A N 1
ATOM 2036 C CA . LEU A 1 276 ? -4.967 -4.969 -6.878 1.00 91.56 276 LEU A CA 1
ATOM 2037 C C . LEU A 1 276 ? -6.016 -4.185 -7.679 1.00 91.56 276 LEU A C 1
ATOM 2039 O O . LEU A 1 276 ? -5.696 -3.638 -8.735 1.00 91.56 276 LEU A O 1
ATOM 2043 N N . VAL A 1 277 ? -7.251 -4.097 -7.179 1.00 91.31 277 VAL A N 1
ATOM 2044 C CA . VAL A 1 277 ? -8.350 -3.372 -7.839 1.00 91.31 277 VAL A CA 1
ATOM 2045 C C . VAL A 1 277 ? -8.033 -1.883 -7.955 1.00 91.31 277 VAL A C 1
ATOM 2047 O O . VAL A 1 277 ? -8.213 -1.298 -9.020 1.00 91.31 277 VAL A O 1
ATOM 2050 N N . VAL A 1 278 ? -7.501 -1.263 -6.899 1.00 91.38 278 VAL A N 1
ATOM 2051 C CA . VAL A 1 278 ? -7.094 0.148 -6.941 1.00 91.38 278 VAL A CA 1
ATOM 2052 C C . VAL A 1 278 ? -5.961 0.337 -7.948 1.00 91.38 278 VAL A C 1
ATOM 2054 O O . VAL A 1 278 ? -6.062 1.187 -8.829 1.00 91.38 278 VAL A O 1
ATOM 2057 N N . ASN A 1 279 ? -4.906 -0.480 -7.884 1.00 91.00 279 ASN A N 1
ATOM 2058 C CA . ASN A 1 279 ? -3.771 -0.354 -8.798 1.00 91.00 279 ASN A CA 1
ATOM 2059 C C . ASN A 1 279 ? -4.184 -0.528 -10.269 1.00 91.00 279 ASN A C 1
ATOM 2061 O O . ASN A 1 279 ? -3.787 0.268 -11.116 1.00 91.00 279 ASN A O 1
ATOM 2065 N N . THR A 1 280 ? -5.020 -1.523 -10.568 1.00 88.44 280 THR A N 1
ATOM 2066 C CA . THR A 1 280 ? -5.537 -1.757 -11.925 1.00 88.44 280 THR A CA 1
ATOM 2067 C C . THR A 1 280 ? -6.456 -0.632 -12.391 1.00 88.44 280 THR A C 1
ATOM 2069 O O . THR A 1 280 ? -6.304 -0.169 -13.516 1.00 88.44 280 THR A O 1
ATOM 2072 N N . SER A 1 281 ? -7.332 -0.107 -11.532 1.00 88.56 281 SER A N 1
ATOM 2073 C CA . SER A 1 281 ? -8.206 1.028 -11.874 1.00 88.56 281 SER A CA 1
ATOM 2074 C C . SER A 1 281 ? -7.401 2.274 -12.262 1.00 88.56 281 SER A C 1
ATOM 2076 O O . SER A 1 281 ? -7.683 2.911 -13.277 1.00 88.56 281 SER A O 1
ATOM 2078 N N . PHE A 1 282 ? -6.348 2.585 -11.501 1.00 88.00 282 PHE A N 1
ATOM 2079 C CA . PHE A 1 282 ? -5.444 3.698 -11.810 1.00 88.00 282 PHE A CA 1
ATOM 2080 C C . PHE A 1 282 ? -4.533 3.422 -13.014 1.00 88.00 282 PHE A C 1
ATOM 2082 O O . PHE A 1 282 ? -4.130 4.353 -13.709 1.00 88.00 282 PHE A O 1
ATOM 2089 N N . ALA A 1 283 ? -4.193 2.163 -13.290 1.00 82.88 283 ALA A N 1
ATOM 2090 C CA . ALA A 1 283 ? -3.496 1.797 -14.519 1.00 82.88 283 ALA A CA 1
ATOM 2091 C C . ALA A 1 283 ? -4.393 2.016 -15.748 1.00 82.88 283 ALA A C 1
ATOM 2093 O O . ALA A 1 283 ? -3.955 2.620 -16.726 1.00 82.88 283 ALA A O 1
ATOM 2094 N N . LEU A 1 284 ? -5.663 1.601 -15.673 1.00 83.69 284 LEU A N 1
ATOM 2095 C CA . LEU A 1 284 ? -6.649 1.776 -16.740 1.00 83.69 284 LEU A CA 1
ATOM 2096 C C . LEU A 1 284 ? -6.910 3.254 -17.043 1.00 83.69 284 LEU A C 1
ATOM 2098 O O . LEU A 1 284 ? -6.954 3.635 -18.210 1.00 83.69 284 LEU A O 1
ATOM 2102 N N . SER A 1 285 ? -6.996 4.110 -16.020 1.00 82.62 285 SER A N 1
ATOM 2103 C CA . SER A 1 285 ? -7.183 5.553 -16.227 1.00 82.62 285 SER A CA 1
ATOM 2104 C C . SER A 1 285 ? -6.005 6.228 -16.943 1.00 82.62 285 SER A C 1
ATOM 2106 O O . SER A 1 285 ? -6.160 7.332 -17.451 1.00 82.62 285 SER A O 1
ATOM 2108 N N . ARG A 1 286 ? -4.827 5.586 -16.981 1.00 74.81 286 ARG A N 1
ATOM 2109 C CA . ARG A 1 286 ? -3.604 6.094 -17.630 1.00 74.81 286 ARG A CA 1
ATOM 2110 C C . ARG A 1 286 ? -3.370 5.508 -19.028 1.00 74.81 286 ARG A C 1
ATOM 2112 O O . ARG A 1 286 ? -2.527 6.022 -19.758 1.00 74.81 286 ARG A O 1
ATOM 2119 N N . LEU A 1 287 ? -4.119 4.472 -19.426 1.00 67.44 287 LEU A N 1
ATOM 2120 C CA . LEU A 1 287 ? -4.044 3.872 -20.765 1.00 67.44 287 LEU A CA 1
ATOM 2121 C C . LEU A 1 287 ? -4.131 4.877 -21.931 1.00 67.44 287 LEU A C 1
ATOM 2123 O O . LEU A 1 287 ? -3.328 4.737 -22.855 1.00 67.44 287 LEU A O 1
ATOM 2127 N N . PRO A 1 288 ? -5.027 5.889 -21.928 1.00 61.06 288 PRO A N 1
ATOM 2128 C CA . PRO A 1 288 ? -5.129 6.817 -23.058 1.00 61.06 288 PRO A CA 1
ATOM 2129 C C . PRO A 1 288 ? -3.883 7.696 -23.271 1.00 61.06 288 PRO A C 1
ATOM 2131 O O . PRO A 1 288 ? -3.751 8.304 -24.329 1.00 61.06 288 PRO A O 1
ATOM 2134 N N . GLU A 1 289 ? -2.939 7.737 -22.325 1.00 58.59 289 GLU A N 1
ATOM 2135 C CA . GLU A 1 289 ? -1.697 8.517 -22.442 1.00 58.59 289 GLU A CA 1
ATOM 2136 C C . GLU A 1 289 ? -0.488 7.711 -22.938 1.00 58.59 289 GLU A C 1
ATOM 2138 O O . GLU A 1 289 ? 0.527 8.284 -23.341 1.00 58.59 289 GLU A O 1
ATOM 2143 N N . LEU A 1 290 ? -0.582 6.379 -22.942 1.00 54.78 290 LEU A N 1
ATOM 2144 C CA . LEU A 1 290 ? 0.479 5.492 -23.421 1.00 54.78 290 LEU A CA 1
ATOM 2145 C C . LEU A 1 290 ? 0.804 5.616 -24.926 1.00 54.78 290 LEU A C 1
ATOM 2147 O O . LEU A 1 290 ? 1.993 5.541 -25.254 1.00 54.78 290 LEU A O 1
ATOM 2151 N N . PRO A 1 291 ? -0.149 5.842 -25.861 1.00 45.75 291 PRO A N 1
ATOM 2152 C CA . PRO A 1 291 ? 0.179 5.858 -27.289 1.00 45.75 291 PRO A CA 1
ATOM 2153 C C . PRO A 1 291 ? 1.036 7.060 -27.721 1.00 45.75 291 PRO A C 1
ATOM 2155 O O . PRO A 1 291 ? 1.609 7.028 -28.802 1.00 45.75 291 PRO A O 1
ATOM 2158 N N . VAL A 1 292 ? 1.199 8.096 -26.892 1.00 49.22 292 VAL A N 1
ATOM 2159 C CA . VAL A 1 292 ? 2.061 9.249 -27.227 1.00 49.22 292 VAL A CA 1
ATOM 2160 C C . VAL A 1 292 ? 3.533 9.008 -26.851 1.00 49.22 292 VAL A C 1
ATOM 2162 O O . VAL A 1 292 ? 4.422 9.626 -27.430 1.00 49.22 292 VAL A O 1
ATOM 2165 N N . LEU A 1 293 ? 3.806 8.093 -25.912 1.00 47.03 293 LEU A N 1
ATOM 2166 C CA . LEU A 1 293 ? 5.150 7.802 -25.381 1.00 47.03 293 LEU A CA 1
ATOM 2167 C C . LEU A 1 293 ? 5.830 6.582 -26.020 1.00 47.03 293 LEU A C 1
ATOM 2169 O O . LEU A 1 293 ? 7.045 6.455 -25.930 1.00 47.03 293 LEU A O 1
ATOM 2173 N N . VAL A 1 294 ? 5.066 5.673 -26.630 1.00 45.88 294 VAL A N 1
ATOM 2174 C CA . VAL A 1 294 ? 5.617 4.459 -27.268 1.00 45.88 294 VAL A CA 1
ATOM 2175 C C . VAL A 1 294 ? 6.036 4.711 -28.726 1.00 45.88 294 VAL A C 1
ATOM 2177 O O . VAL A 1 294 ? 6.881 3.994 -29.247 1.00 45.88 294 VAL A O 1
ATOM 2180 N N . TRP A 1 295 ? 5.485 5.747 -29.370 1.00 39.94 295 TRP A N 1
ATOM 2181 C CA . TRP A 1 295 ? 5.675 6.035 -30.802 1.00 39.94 295 TRP A CA 1
ATOM 2182 C C . TRP A 1 295 ? 6.489 7.308 -31.104 1.00 39.94 295 TRP A C 1
ATOM 2184 O O . TRP A 1 295 ? 6.602 7.693 -32.268 1.00 39.94 295 TRP A O 1
ATOM 2194 N N . ARG A 1 296 ? 7.047 7.968 -30.083 1.00 38.56 296 ARG A N 1
ATOM 2195 C CA . ARG A 1 296 ? 8.050 9.038 -30.218 1.00 38.56 296 ARG A CA 1
ATOM 2196 C C . ARG A 1 296 ? 9.367 8.572 -29.623 1.00 38.56 296 ARG A C 1
ATOM 2198 O O . ARG A 1 296 ? 10.406 8.876 -30.243 1.00 38.56 296 ARG A O 1
#

Foldseek 3Di:
DPPPPPPPPPPPDDDDDDDPVVVVVVVVVVVVLLPDPVVQLVVLLVVLVVLLVVVVVVCVPCVPVCVVLVVVLVVLLVCLQPVCLVVLLVVLLVVLLVLLVVLVVVLVPPAALQLSLLVLLCCLQQFDLLLSLLLSCLLVLQLVLLLVLLVCVLVCVVVVCVVVVHDPCNRRLNSSLVSSLVSSVVSSVSSSVSNLVNNLVNNVVVPSHPSCSNVVVNVVDPPDPSVVLSSVLSNQLSSSSSSLSNCLSNPQNPDPDRPSVVSSVSSSVSSSVSSVVSSVVSVVVCVVVVVVSSPD

Sequence (296 aa):
MIVRSGLAVRALGRRQSPGLRERLFGLIDGLGVVALSPVEIIGMAVMLLARMAEFIALASFARHRFAFHWLMLGRDLADLLVGPALRVVALSIVLGVTVSLVLENFASGLLSQTGTANLVIVATVQQIPPFVASGVLAARGALPLSIRLAEMVDRGQIDSMAIMGVDLVMLHAVPRCLAVILASMVHALLAMVVFGLTTGLTLSWIGIVPTETFFGALRLLPVFWKVGLIGLQLLTASVLVVAVAVVQGIQDSGDERVDLAQVSMVCILKAATVVLVVNTSFALSRLPELPVLVWR

Organism: NCBI:txid631362

InterPro domains:
  IPR030802 ABC transporter permease MalE [PF02405] (77-283)